Protein 7E11 (pdb70)

Secondary structure (DSSP, 8-state):
-HHHHHHHHHHHHHHHHHT-----S-GGGEEEEEEEEE-SS-EEEEEEETTT--EEEEEEEEHHHHHHTT-HHHHHHHHHHHTT---TTBPPEEEEEE-SSEEEEEEE--TT-BHHHHHHHH----HHHHHHHHHHHHHHHHHHHHTTEE----SGGGEEE-TTS-EEE---TT-EE-SS-B---B-GGG--HHHHTT--B-THHHHHHHHHHHHHHHHSS-SS--SSHHHHHHHHTT------SSS-HHHHHHHHHHS-SSTTS-TTSSSSTTHHHHTSSSTTS--HHHHHTT-SPPS-----SSTT--TTS-------------SSTTTSS--/----PPPPPB--

B-factor: mean 95.81, std 7.12, range [81.34, 125.62]

Structure (mmCIF, N/CA/C/O backbone):
data_7E11
#
_entry.id   7E11
#
_cell.length_a   50.910
_cell.length_b   104.883
_cell.length_c   168.096
_cell.angle_alpha   90.000
_cell.angle_beta   90.000
_cell.angle_gamma   90.000
#
_symmetry.space_group_name_H-M   'C 2 2 21'
#
loop_
_entity.id
_entity.type
_entity.pdbx_description
1 polymer 'cAMP-dependent protein kinase catalytic subunit alpha'
2 polymer PLN
3 non-polymer 'PHOSPHOAMINOPHOSPHONIC ACID-ADENYLATE ESTER'
4 non-polymer 'MAGNESIUM ION'
#
loop_
_atom_site.group_PDB
_atom_site.id
_atom_site.type_symbol
_atom_site.label_atom_id
_atom_site.label_alt_id
_atom_site.label_comp_id
_atom_site.label_asym_id
_atom_site.label_entity_id
_atom_site.label_seq_id
_atom_site.pdbx_PDB_ins_code
_atom_site.Cartn_x
_atom_site.Cartn_y
_atom_site.Cartn_z
_atom_site.occupancy
_atom_site.B_iso_or_equiv
_atom_site.auth_seq_id
_atom_site.auth_comp_id
_atom_site.auth_asym_id
_atom_site.auth_atom_id
_atom_site.pdbx_PDB_model_num
ATOM 1 N N . GLU A 1 1 ? 23.149 -6.683 -26.419 1.00 120.29 13 GLU A N 1
ATOM 2 C CA . GLU A 1 1 ? 22.178 -5.711 -25.931 1.00 120.77 13 GLU A CA 1
ATOM 3 C C . GLU A 1 1 ? 21.638 -4.863 -27.079 1.00 119.10 13 GLU A C 1
ATOM 4 O O . GLU A 1 1 ? 22.399 -4.374 -27.913 1.00 118.33 13 GLU A O 1
ATOM 10 N N . SER A 1 2 ? 20.315 -4.692 -27.116 1.00 119.58 14 SER A N 1
ATOM 11 C CA . SER A 1 2 ? 19.688 -3.939 -28.198 1.00 119.65 14 SER A CA 1
ATOM 12 C C . SER A 1 2 ? 19.900 -2.438 -28.032 1.00 118.94 14 SER A C 1
ATOM 13 O O . SER A 1 2 ? 20.268 -1.747 -28.988 1.00 118.33 14 SER A O 1
ATOM 15 N N . VAL A 1 3 ? 19.673 -1.918 -26.824 1.00 119.33 15 VAL A N 1
ATOM 16 C CA . VAL A 1 3 ? 19.795 -0.480 -26.604 1.00 118.34 15 VAL A CA 1
ATOM 17 C C . VAL A 1 3 ? 21.257 -0.048 -26.624 1.00 116.55 15 VAL A C 1
ATOM 18 O O . VAL A 1 3 ? 21.563 1.112 -26.928 1.00 114.70 15 VAL A O 1
ATOM 22 N N . LYS A 1 4 ? 22.180 -0.960 -26.307 1.00 117.07 16 LYS A N 1
ATOM 23 C CA . LYS A 1 4 ? 23.598 -0.612 -26.329 1.00 116.53 16 LYS A CA 1
ATOM 24 C C . LYS A 1 4 ? 24.053 -0.242 -27.735 1.00 115.54 16 LYS A C 1
ATOM 25 O O . LYS A 1 4 ? 24.834 0.699 -27.915 1.00 113.76 16 LYS A O 1
ATOM 27 N N . GLU A 1 5 ? 23.574 -0.972 -28.746 1.00 116.18 17 GLU A N 1
ATOM 28 C CA . GLU A 1 5 ? 23.875 -0.602 -30.124 1.00 115.53 17 GLU A CA 1
ATOM 29 C C . GLU A 1 5 ? 23.135 0.664 -30.534 1.00 114.13 17 GLU A C 1
ATOM 30 O O . GLU A 1 5 ? 23.583 1.378 -31.438 1.00 112.48 17 GLU A O 1
ATOM 32 N N . PHE A 1 6 ? 22.006 0.956 -29.885 1.00 113.59 18 PHE A N 1
ATOM 33 C CA . PHE A 1 6 ? 21.279 2.188 -30.172 1.00 112.53 18 PHE A CA 1
ATOM 34 C C . PHE A 1 6 ? 22.015 3.398 -29.610 1.00 111.18 18 PHE A C 1
ATOM 35 O O . PHE A 1 6 ? 22.188 4.408 -30.302 1.00 110.20 18 PHE A O 1
ATOM 43 N N . LEU A 1 7 ? 22.455 3.314 -28.353 1.00 111.71 19 LEU A N 1
ATOM 44 C CA . LEU A 1 7 ? 23.197 4.413 -27.747 1.00 110.52 19 LEU A CA 1
ATOM 45 C C . LEU A 1 7 ? 24.598 4.554 -28.327 1.00 109.14 19 LEU A C 1
ATOM 46 O O . LEU A 1 7 ? 25.170 5.647 -28.273 1.00 107.76 19 LEU A O 1
ATOM 51 N N . ALA A 1 8 ? 25.163 3.475 -28.873 1.00 110.55 20 ALA A N 1
ATOM 52 C CA . ALA A 1 8 ? 26.446 3.580 -29.559 1.00 110.52 20 ALA A CA 1
ATOM 53 C C . ALA A 1 8 ? 26.284 4.209 -30.937 1.00 108.65 20 ALA A C 1
ATOM 54 O O . ALA A 1 8 ? 27.150 4.971 -31.380 1.00 108.01 20 ALA A O 1
ATOM 56 N N . LYS A 1 9 ? 25.183 3.901 -31.626 1.00 108.30 21 LYS A N 1
ATOM 57 C CA . LYS A 1 9 ? 24.917 4.532 -32.913 1.00 108.18 21 LYS A CA 1
ATOM 58 C C . LYS A 1 9 ? 24.459 5.974 -32.739 1.00 107.14 21 LYS A C 1
ATOM 59 O O . LYS A 1 9 ? 24.698 6.811 -33.616 1.00 105.56 21 LYS A O 1
ATOM 65 N N . ALA A 1 10 ? 23.807 6.283 -31.615 1.00 108.28 22 ALA A N 1
ATOM 66 C CA . ALA A 1 10 ? 23.374 7.653 -31.366 1.00 107.50 22 ALA A CA 1
ATOM 67 C C . ALA A 1 10 ? 24.539 8.544 -30.960 1.00 106.20 22 ALA A C 1
ATOM 68 O O . ALA A 1 10 ? 24.539 9.741 -31.270 1.00 105.16 22 ALA A O 1
ATOM 70 N N . LYS A 1 11 ? 25.537 7.987 -30.270 1.00 105.75 23 LYS A N 1
ATOM 71 C CA . LYS A 1 11 ? 26.703 8.774 -29.890 1.00 104.58 23 LYS A CA 1
ATOM 72 C C . LYS A 1 11 ? 27.600 9.079 -31.082 1.00 105.94 23 LYS A C 1
ATOM 73 O O . LYS A 1 11 ? 28.416 10.004 -31.008 1.00 106.22 23 LYS A O 1
ATOM 79 N N . GLU A 1 12 ? 27.464 8.329 -32.177 1.00 107.51 24 GLU A N 1
ATOM 80 C CA . GLU A 1 12 ? 28.231 8.624 -33.381 1.00 105.89 24 GLU A CA 1
ATOM 81 C C . GLU A 1 12 ? 27.591 9.748 -34.187 1.00 104.94 24 GLU A C 1
ATOM 82 O O . GLU A 1 12 ? 28.297 10.573 -34.778 1.00 105.07 24 GLU A O 1
ATOM 84 N N . ASP A 1 13 ? 26.256 9.797 -34.221 1.00 104.45 25 ASP A N 1
ATOM 85 C CA . ASP A 1 13 ? 25.574 10.860 -34.951 1.00 105.02 25 ASP A CA 1
ATOM 86 C C . ASP A 1 13 ? 25.648 12.188 -34.211 1.00 104.51 25 ASP A C 1
ATOM 87 O O . ASP A 1 13 ? 25.693 13.248 -34.846 1.00 103.50 25 ASP A O 1
ATOM 92 N N . PHE A 1 14 ? 25.662 12.154 -32.877 1.00 104.61 26 PHE A N 1
ATOM 93 C CA . PHE A 1 14 ? 25.704 13.390 -32.102 1.00 103.06 26 PHE A CA 1
ATOM 94 C C . PHE A 1 14 ? 27.068 14.060 -32.205 1.00 103.83 26 PHE A C 1
ATOM 95 O O . PHE A 1 14 ? 27.160 15.276 -32.411 1.00 103.21 26 PHE A O 1
ATOM 103 N N . LEU A 1 15 ? 28.143 13.281 -32.061 1.00 104.57 27 LEU A N 1
ATOM 104 C CA . LEU A 1 15 ? 29.483 13.858 -32.113 1.00 104.20 27 LEU A CA 1
ATOM 105 C C . LEU A 1 15 ? 29.844 14.322 -33.517 1.00 103.88 27 LEU A C 1
ATOM 106 O O . LEU A 1 15 ? 30.680 15.220 -33.675 1.00 104.54 27 LEU A O 1
ATOM 111 N N . LYS A 1 16 ? 29.235 13.727 -34.545 1.00 103.40 28 LYS A N 1
ATOM 112 C CA . LYS A 1 16 ? 29.475 14.191 -35.908 1.00 103.73 28 LYS A CA 1
ATOM 113 C C . LYS A 1 16 ? 28.886 15.579 -36.126 1.00 104.31 28 LYS A C 1
ATOM 114 O O . LYS A 1 16 ? 29.499 16.424 -36.788 1.00 104.79 28 LYS A O 1
ATOM 116 N N . LYS A 1 17 ? 27.697 15.833 -35.574 1.00 104.13 29 LYS A N 1
ATOM 117 C CA . LYS A 1 17 ? 27.084 17.151 -35.666 1.00 104.51 29 LYS A CA 1
ATOM 118 C C . LYS A 1 17 ? 27.653 18.132 -34.650 1.00 105.65 29 LYS A C 1
ATOM 119 O O . LYS A 1 17 ? 27.491 19.346 -34.823 1.00 105.95 29 LYS A O 1
ATOM 125 N N . TRP A 1 18 ? 28.310 17.636 -33.598 1.00 105.40 30 TRP A N 1
ATOM 126 C CA . TRP A 1 18 ? 28.832 18.519 -32.561 1.00 104.90 30 TRP A CA 1
ATOM 127 C C . TRP A 1 18 ? 29.996 19.363 -33.066 1.00 107.08 30 TRP A C 1
ATOM 128 O O . TRP A 1 18 ? 30.212 20.476 -32.572 1.00 107.31 30 TRP A O 1
ATOM 139 N N . GLU A 1 19 ? 30.750 18.861 -34.045 1.00 107.43 31 GLU A N 1
ATOM 140 C CA . GLU A 1 19 ? 31.889 19.578 -34.605 1.00 107.19 31 GLU A CA 1
ATOM 141 C C . GLU A 1 19 ? 31.642 20.029 -36.040 1.00 108.67 31 GLU A C 1
ATOM 142 O O . GLU A 1 19 ? 32.595 20.355 -36.756 1.00 109.06 31 GLU A O 1
ATOM 148 N N . THR A 1 20 ? 30.385 20.056 -36.475 1.00 110.12 32 THR A N 1
ATOM 149 C CA . THR A 1 20 ? 30.050 20.496 -37.825 1.00 111.84 32 THR A CA 1
ATOM 150 C C . THR A 1 20 ? 30.250 22.003 -37.987 1.00 114.28 32 THR A C 1
ATOM 151 O O . THR A 1 20 ? 30.665 22.444 -39.068 1.00 113.17 32 THR A O 1
ATOM 153 N N . PRO A 1 21 ? 29.943 22.837 -36.967 1.00 115.52 33 PRO A N 1
ATOM 154 C CA . PRO A 1 21 ? 30.360 24.242 -37.063 1.00 115.48 33 PRO A CA 1
ATOM 155 C C . PRO A 1 21 ? 31.843 24.419 -37.385 1.00 112.80 33 PRO A C 1
ATOM 156 O O . PRO A 1 21 ? 32.229 25.490 -37.851 1.00 112.23 33 PRO A O 1
ATOM 160 N N . GLN A 1 23 ? 25.135 28.551 -37.805 1.00 104.17 35 GLN A N 1
ATOM 161 C CA . GLN A 1 23 ? 25.322 29.993 -37.694 1.00 104.82 35 GLN A CA 1
ATOM 162 C C . GLN A 1 23 ? 24.626 30.738 -38.828 1.00 103.98 35 GLN A C 1
ATOM 163 O O . GLN A 1 23 ? 24.857 30.446 -40.001 1.00 104.11 35 GLN A O 1
ATOM 169 N N . ASN A 1 24 ? 23.779 31.700 -38.460 1.00 102.09 36 ASN A N 1
ATOM 170 C CA . ASN A 1 24 ? 23.116 32.601 -39.404 1.00 101.44 36 ASN A CA 1
ATOM 171 C C . ASN A 1 24 ? 22.459 31.828 -40.548 1.00 101.10 36 ASN A C 1
ATOM 172 O O . ASN A 1 24 ? 22.834 31.945 -41.716 1.00 101.92 36 ASN A O 1
ATOM 177 N N . THR A 1 25 ? 21.458 31.024 -40.187 1.00 100.29 37 THR A N 1
ATOM 178 C CA . THR A 1 25 ? 20.737 30.252 -41.194 1.00 100.45 37 THR A CA 1
ATOM 179 C C . THR A 1 25 ? 19.869 31.159 -42.059 1.00 99.81 37 THR A C 1
ATOM 180 O O . THR A 1 25 ? 19.962 31.134 -43.292 1.00 98.43 37 THR A O 1
ATOM 184 N N . ALA A 1 26 ? 19.021 31.971 -41.429 1.00 98.57 38 ALA A N 1
ATOM 185 C CA . ALA A 1 26 ? 18.155 32.888 -42.158 1.00 97.92 38 ALA A CA 1
ATOM 186 C C . ALA A 1 26 ? 18.238 34.291 -41.572 1.00 97.38 38 ALA A C 1
ATOM 187 O O . ALA A 1 26 ? 19.306 34.721 -41.123 1.00 98.35 38 ALA A O 1
ATOM 189 N N . GLN A 1 27 ? 17.119 35.011 -41.573 1.00 95.69 39 GLN A N 1
ATOM 190 C CA . GLN A 1 27 ? 17.076 36.361 -41.032 1.00 96.75 39 GLN A CA 1
ATOM 191 C C . GLN A 1 27 ? 15.655 36.675 -40.588 1.00 97.61 39 GLN A C 1
ATOM 192 O O . GLN A 1 27 ? 14.701 35.980 -40.950 1.00 97.63 39 GLN A O 1
ATOM 198 N N . LEU A 1 28 ? 15.526 37.741 -39.794 1.00 97.63 40 LEU A N 1
ATOM 199 C CA . LEU A 1 28 ? 14.232 38.120 -39.238 1.00 97.67 40 LEU A CA 1
ATOM 200 C C . LEU A 1 28 ? 13.249 38.586 -40.305 1.00 97.65 40 LEU A C 1
ATOM 201 O O . LEU A 1 28 ? 12.035 38.503 -40.091 1.00 97.64 40 LEU A O 1
ATOM 206 N N . ASP A 1 29 ? 13.743 39.059 -41.451 1.00 98.52 41 ASP A N 1
ATOM 207 C CA . ASP A 1 29 ? 12.879 39.605 -42.491 1.00 98.41 41 ASP A CA 1
ATOM 208 C C . ASP A 1 29 ? 11.974 38.560 -43.132 1.00 97.28 41 ASP A C 1
ATOM 209 O O . ASP A 1 29 ? 11.077 38.934 -43.895 1.00 97.16 41 ASP A O 1
ATOM 214 N N . GLN A 1 30 ? 12.178 37.274 -42.846 1.00 96.61 42 GLN A N 1
ATOM 215 C CA . GLN A 1 30 ? 11.450 36.199 -43.506 1.00 95.68 42 GLN A CA 1
ATOM 216 C C . GLN A 1 30 ? 10.366 35.587 -42.623 1.00 95.66 42 GLN A C 1
ATOM 217 O O . GLN A 1 30 ? 9.871 34.498 -42.930 1.00 94.68 42 GLN A O 1
ATOM 223 N N . PHE A 1 31 ? 9.983 36.262 -41.541 1.00 96.59 43 PHE A N 1
ATOM 224 C CA . PHE A 1 31 ? 9.016 35.722 -40.597 1.00 93.91 43 PHE A CA 1
ATOM 225 C C . PHE A 1 31 ? 7.933 36.749 -40.301 1.00 94.50 43 PHE A C 1
ATOM 226 O O . PHE A 1 31 ? 8.175 37.959 -40.326 1.00 95.37 43 PHE A O 1
ATOM 234 N N . ASP A 1 32 ? 6.732 36.247 -40.017 1.00 94.44 44 ASP A N 1
ATOM 235 C CA . ASP A 1 32 ? 5.583 37.068 -39.648 1.00 94.52 44 ASP A CA 1
ATOM 236 C C . ASP A 1 32 ? 5.232 36.770 -38.195 1.00 94.61 44 ASP A C 1
ATOM 237 O O . ASP A 1 32 ? 4.707 35.695 -37.887 1.00 94.21 44 ASP A O 1
ATOM 242 N N . ARG A 1 33 ? 5.520 37.719 -37.308 1.00 94.87 45 ARG A N 1
ATOM 243 C CA . ARG A 1 33 ? 5.201 37.544 -35.899 1.00 94.44 45 ARG A CA 1
ATOM 244 C C . ARG A 1 33 ? 3.698 37.663 -35.675 1.00 95.09 45 ARG A C 1
ATOM 245 O O . ARG A 1 33 ? 3.031 38.518 -36.265 1.00 95.36 45 ARG A O 1
ATOM 253 N N . ILE A 1 34 ? 3.166 36.797 -34.814 1.00 94.60 46 ILE A N 1
ATOM 254 C CA . ILE A 1 34 ? 1.729 36.749 -34.562 1.00 94.09 46 ILE A CA 1
ATOM 255 C C . ILE A 1 34 ? 1.445 37.037 -33.093 1.00 95.32 46 ILE A C 1
ATOM 256 O O . ILE A 1 34 ? 1.057 38.154 -32.733 1.00 95.00 46 ILE A O 1
ATOM 261 N N . LYS A 1 35 ? 1.633 36.034 -32.236 1.00 95.78 47 LYS A N 1
ATOM 262 C CA . LYS A 1 35 ? 1.303 36.139 -30.823 1.00 95.07 47 LYS A CA 1
ATOM 263 C C . LYS A 1 35 ? 2.437 35.573 -29.979 1.00 93.46 47 LYS A C 1
ATOM 264 O O . LYS A 1 35 ? 3.170 34.679 -30.412 1.00 91.97 47 LYS A O 1
ATOM 270 N N . THR A 1 36 ? 2.572 36.106 -28.766 1.00 94.89 48 THR A N 1
ATOM 271 C CA . THR A 1 36 ? 3.587 35.642 -27.830 1.00 93.71 48 THR A CA 1
ATOM 272 C C . THR A 1 36 ? 3.091 34.406 -27.089 1.00 92.42 48 THR A C 1
ATOM 273 O O . THR A 1 36 ? 1.974 34.392 -26.561 1.00 93.16 48 THR A O 1
ATOM 277 N N . LEU A 1 37 ? 3.927 33.369 -27.049 1.00 90.70 49 LEU A N 1
ATOM 278 C CA . LEU A 1 37 ? 3.572 32.125 -26.378 1.00 90.25 49 LEU A CA 1
ATOM 279 C C . LEU A 1 37 ? 4.094 32.057 -24.950 1.00 91.05 49 LEU A C 1
ATOM 280 O O . LEU A 1 37 ? 3.473 31.407 -24.101 1.00 91.61 49 LEU A O 1
ATOM 285 N N . GLY A 1 38 ? 5.219 32.709 -24.668 1.00 90.43 50 GLY A N 1
ATOM 286 C CA . GLY A 1 38 ? 5.787 32.697 -23.333 1.00 90.07 50 GLY A CA 1
ATOM 287 C C . GLY A 1 38 ? 6.813 33.796 -23.188 1.00 90.14 50 GLY A C 1
ATOM 288 O O . GLY A 1 38 ? 7.267 34.391 -24.168 1.00 90.90 50 GLY A O 1
ATOM 289 N N . THR A 1 39 ? 7.175 34.062 -21.936 1.00 90.56 51 THR A N 1
ATOM 290 C CA . THR A 1 39 ? 8.145 35.095 -21.609 1.00 91.39 51 THR A CA 1
ATOM 291 C C . THR A 1 39 ? 9.145 34.559 -20.596 1.00 91.30 51 THR A C 1
ATOM 292 O O . THR A 1 39 ? 8.885 33.584 -19.885 1.00 91.63 51 THR A O 1
ATOM 296 N N . GLY A 1 40 ? 10.302 35.214 -20.541 1.00 92.08 52 GLY A N 1
ATOM 297 C CA . GLY A 1 40 ? 11.346 34.838 -19.610 1.00 93.45 52 GLY A CA 1
ATOM 298 C C . GLY A 1 40 ? 12.115 36.033 -19.089 1.00 95.08 52 GLY A C 1
ATOM 299 O O . GLY A 1 40 ? 11.696 37.179 -19.278 1.00 94.65 52 GLY A O 1
ATOM 300 N N . SER A 1 41 ? 13.247 35.781 -18.429 1.00 95.59 53 SER A N 1
ATOM 301 C CA . SER A 1 41 ? 14.046 36.873 -17.889 1.00 96.71 53 SER A CA 1
ATOM 302 C C . SER A 1 41 ? 14.896 37.546 -18.960 1.00 97.17 53 SER A C 1
ATOM 303 O O . SER A 1 41 ? 15.206 38.737 -18.839 1.00 97.99 53 SER A O 1
ATOM 306 N N . PHE A 1 42 ? 15.274 36.814 -20.006 1.00 96.20 54 PHE A N 1
ATOM 307 C CA . PHE A 1 42 ? 16.143 37.338 -21.051 1.00 96.91 54 PHE A CA 1
ATOM 308 C C . PHE A 1 42 ? 15.432 37.535 -22.381 1.00 96.86 54 PHE A C 1
ATOM 309 O O . PHE A 1 42 ? 16.047 38.043 -23.326 1.00 96.54 54 PHE A O 1
ATOM 317 N N . GLY A 1 43 ? 14.165 37.153 -22.486 1.00 95.80 55 GLY A N 1
ATOM 318 C CA . GLY A 1 43 ? 13.445 37.315 -23.731 1.00 94.09 55 GLY A CA 1
ATOM 319 C C . GLY A 1 43 ? 12.107 36.608 -23.674 1.00 92.36 55 GLY A C 1
ATOM 320 O O . GLY A 1 43 ? 11.671 36.142 -22.619 1.00 92.53 55 GLY A O 1
ATOM 321 N N . ARG A 1 44 ? 11.467 36.536 -24.838 1.00 91.90 56 ARG A N 1
ATOM 322 C CA . ARG A 1 44 ? 10.148 35.942 -24.980 1.00 91.05 56 ARG A CA 1
ATOM 323 C C . ARG A 1 44 ? 10.176 34.897 -26.087 1.00 89.54 56 ARG A C 1
ATOM 324 O O . ARG A 1 44 ? 11.149 34.773 -26.835 1.00 90.98 56 ARG A O 1
ATOM 332 N N . VAL A 1 45 ? 9.088 34.136 -26.181 1.00 89.12 57 VAL A N 1
ATOM 333 C CA . VAL A 1 45 ? 8.910 33.123 -27.216 1.00 89.34 57 VAL A CA 1
ATOM 334 C C . VAL A 1 45 ? 7.592 33.407 -27.920 1.00 90.41 57 VAL A C 1
ATOM 335 O O . VAL A 1 45 ? 6.530 33.393 -27.284 1.00 91.28 57 VAL A O 1
ATOM 339 N N . MET A 1 46 ? 7.656 33.664 -29.222 1.00 90.03 58 MET A N 1
ATOM 340 C CA . MET A 1 46 ? 6.492 34.045 -30.007 1.00 91.24 58 MET A CA 1
ATOM 341 C C . MET A 1 46 ? 6.198 32.989 -31.065 1.00 90.40 58 MET A C 1
ATOM 342 O O . MET A 1 46 ? 7.018 32.114 -31.355 1.00 90.15 58 MET A O 1
ATOM 347 N N . LEU A 1 47 ? 5.002 33.084 -31.640 1.00 90.86 59 LEU A N 1
ATOM 348 C CA . LEU A 1 47 ? 4.590 32.243 -32.756 1.00 90.90 59 LEU A CA 1
ATOM 349 C C . LEU A 1 47 ? 4.787 33.023 -34.049 1.00 91.51 59 LEU A C 1
ATOM 350 O O . LEU A 1 47 ? 4.137 34.052 -34.262 1.00 92.63 59 LEU A O 1
ATOM 355 N N . VAL A 1 48 ? 5.680 32.536 -34.904 1.00 90.88 60 VAL A N 1
ATOM 356 C CA . VAL A 1 48 ? 5.982 33.194 -36.167 1.00 90.85 60 VAL A CA 1
ATOM 357 C C . VAL A 1 48 ? 5.578 32.280 -37.313 1.00 90.93 60 VAL A C 1
ATOM 358 O O . VAL A 1 48 ? 5.592 31.051 -37.193 1.00 91.17 60 VAL A O 1
ATOM 362 N N . LYS A 1 49 ? 5.206 32.896 -38.431 1.00 90.72 61 LYS A N 1
ATOM 363 C CA . LYS A 1 49 ? 4.878 32.182 -39.656 1.00 90.32 61 LYS A CA 1
ATOM 364 C C . LYS A 1 49 ? 5.861 32.589 -40.742 1.00 92.19 61 LYS A C 1
ATOM 365 O O . LYS A 1 49 ? 6.069 33.784 -40.979 1.00 92.95 61 LYS A O 1
ATOM 371 N N . HIS A 1 50 ? 6.466 31.599 -41.390 1.00 91.31 62 HIS A N 1
ATOM 372 C CA . HIS A 1 50 ? 7.367 31.865 -42.503 1.00 91.34 62 HIS A CA 1
ATOM 373 C C . HIS A 1 50 ? 6.571 32.437 -43.670 1.00 92.46 62 HIS A C 1
ATOM 374 O O . HIS A 1 50 ? 5.675 31.774 -44.201 1.00 92.26 62 HIS A O 1
ATOM 381 N N . LYS A 1 51 ? 6.893 33.672 -44.064 1.00 93.59 63 LYS A N 1
ATOM 382 C CA . LYS A 1 51 ? 6.094 34.359 -45.074 1.00 93.63 63 LYS A CA 1
ATOM 383 C C . LYS A 1 51 ? 6.155 33.659 -46.425 1.00 94.79 63 LYS A C 1
ATOM 384 O O . LYS A 1 51 ? 5.202 33.740 -47.209 1.00 96.24 63 LYS A O 1
ATOM 390 N N . GLU A 1 52 ? 7.254 32.964 -46.715 1.00 94.06 64 GLU A N 1
ATOM 391 C CA . GLU A 1 52 ? 7.428 32.333 -48.016 1.00 93.39 64 GLU A CA 1
ATOM 392 C C . GLU A 1 52 ? 7.007 30.866 -48.006 1.00 91.74 64 GLU A C 1
ATOM 393 O O . GLU A 1 52 ? 6.255 30.428 -48.882 1.00 91.08 64 GLU A O 1
ATOM 399 N N . SER A 1 53 ? 7.481 30.096 -47.024 1.00 91.02 65 SER A N 1
ATOM 400 C CA . SER A 1 53 ? 7.146 28.678 -46.976 1.00 89.73 65 SER A CA 1
ATOM 401 C C . SER A 1 53 ? 5.761 28.435 -46.392 1.00 89.25 65 SER A C 1
ATOM 402 O O . SER A 1 53 ? 5.138 27.411 -46.692 1.00 88.53 65 SER A O 1
ATOM 405 N N . GLY A 1 54 ? 5.266 29.353 -45.564 1.00 89.78 66 GLY A N 1
ATOM 406 C CA . GLY A 1 54 ? 3.939 29.245 -44.997 1.00 89.84 66 GLY A CA 1
ATOM 407 C C . GLY A 1 54 ? 3.834 28.424 -43.730 1.00 90.09 66 GLY A C 1
ATOM 408 O O . GLY A 1 54 ? 2.746 28.364 -43.142 1.00 89.86 66 GLY A O 1
ATOM 409 N N . ASN A 1 55 ? 4.918 27.794 -43.289 1.00 89.63 67 ASN A N 1
ATOM 410 C CA . ASN A 1 55 ? 4.884 26.982 -42.083 1.00 88.27 67 ASN A CA 1
ATOM 411 C C . ASN A 1 55 ? 4.961 27.859 -40.839 1.00 89.19 67 ASN A C 1
ATOM 412 O O . ASN A 1 55 ? 5.623 28.900 -40.824 1.00 88.82 67 ASN A O 1
ATOM 417 N N . HIS A 1 56 ? 4.269 27.425 -39.788 1.00 90.14 68 HIS A N 1
ATOM 418 C CA . HIS A 1 56 ? 4.292 28.118 -38.507 1.00 89.52 68 HIS A CA 1
ATOM 419 C C . HIS A 1 56 ? 5.420 27.576 -37.640 1.00 89.33 68 HIS A C 1
ATOM 420 O O . HIS A 1 56 ? 5.723 26.379 -37.668 1.00 87.96 68 HIS A O 1
ATOM 427 N N . TYR A 1 57 ? 6.036 28.466 -36.864 1.00 90.13 69 TYR A N 1
ATOM 428 C CA . TYR A 1 57 ? 7.196 28.123 -36.056 1.00 89.52 69 TYR A CA 1
ATOM 429 C C . TYR A 1 57 ? 7.100 28.821 -34.707 1.00 88.77 69 TYR A C 1
ATOM 430 O O . TYR A 1 57 ? 6.226 29.660 -34.475 1.00 88.83 69 TYR A O 1
ATOM 439 N N . ALA A 1 58 ? 8.022 28.467 -33.814 1.00 89.12 70 ALA A N 1
ATOM 440 C CA . ALA A 1 58 ? 8.107 29.048 -32.475 1.00 89.54 70 ALA A CA 1
ATOM 441 C C . ALA A 1 58 ? 9.466 29.727 -32.342 1.00 89.09 70 ALA A C 1
ATOM 442 O O . ALA A 1 58 ? 10.471 29.070 -32.055 1.00 88.89 70 ALA A O 1
ATOM 444 N N . MET A 1 59 ? 9.494 31.042 -32.548 1.00 89.58 71 MET A N 1
ATOM 445 C CA . MET A 1 59 ? 10.731 31.809 -32.494 1.00 89.70 71 MET A CA 1
ATOM 446 C C . MET A 1 59 ? 11.041 32.207 -31.057 1.00 89.17 71 MET A C 1
ATOM 447 O O . MET A 1 59 ? 10.193 32.781 -30.367 1.00 90.36 71 MET A O 1
ATOM 452 N N . LYS A 1 60 ? 12.257 31.902 -30.615 1.00 88.74 72 LYS A N 1
ATOM 453 C CA . LYS A 1 60 ? 12.734 32.257 -29.284 1.00 88.85 72 LYS A CA 1
ATOM 454 C C . LYS A 1 60 ? 13.711 33.417 -29.414 1.00 90.14 72 LYS A C 1
ATOM 455 O O . LYS A 1 60 ? 14.727 33.303 -30.107 1.00 91.75 72 LYS A O 1
ATOM 461 N N . ILE A 1 61 ? 13.401 34.529 -28.751 1.00 90.65 73 ILE A N 1
ATOM 462 C CA . ILE A 1 61 ? 14.194 35.750 -28.829 1.00 91.97 73 ILE A CA 1
ATOM 463 C C . ILE A 1 61 ? 14.953 35.918 -27.521 1.00 92.88 73 ILE A C 1
ATOM 464 O O . ILE A 1 61 ? 14.375 35.775 -26.437 1.00 91.91 73 ILE A O 1
ATOM 469 N N . LEU A 1 62 ? 16.247 36.219 -27.624 1.00 94.88 74 LEU A N 1
ATOM 470 C CA . LEU A 1 62 ? 17.102 36.448 -26.465 1.00 95.07 74 LEU A CA 1
ATOM 471 C C . LEU A 1 62 ? 17.851 37.756 -26.664 1.00 95.46 74 LEU A C 1
ATOM 472 O O . LEU A 1 62 ? 18.534 37.933 -27.678 1.00 95.98 74 LEU A O 1
ATOM 477 N N . ASP A 1 63 ? 17.724 38.666 -25.702 1.00 96.33 75 ASP A N 1
ATOM 478 C CA . ASP A 1 63 ? 18.422 39.942 -25.778 1.00 97.54 75 ASP A CA 1
ATOM 479 C C . ASP A 1 63 ? 19.911 39.740 -25.524 1.00 98.24 75 ASP A C 1
ATOM 480 O O . ASP A 1 63 ? 20.307 39.180 -24.498 1.00 98.01 75 ASP A O 1
ATOM 485 N N . LYS A 1 64 ? 20.740 40.200 -26.465 1.00 99.49 76 LYS A N 1
ATOM 486 C CA . LYS A 1 64 ? 22.180 40.000 -26.350 1.00 99.30 76 LYS A CA 1
ATOM 487 C C . LYS A 1 64 ? 22.806 40.859 -25.260 1.00 98.93 76 LYS A C 1
ATOM 488 O O . LYS A 1 64 ? 23.914 40.551 -24.809 1.00 99.68 76 LYS A O 1
ATOM 494 N N . GLN A 1 65 ? 22.127 41.922 -24.826 1.00 99.39 77 GLN A N 1
ATOM 495 C CA . GLN A 1 65 ? 22.708 42.815 -23.829 1.00 99.81 77 GLN A CA 1
ATOM 496 C C . GLN A 1 65 ? 22.474 42.309 -22.411 1.00 97.95 77 GLN A C 1
ATOM 497 O O . GLN A 1 65 ? 23.371 42.394 -21.564 1.00 97.48 77 GLN A O 1
ATOM 503 N N . LYS A 1 66 ? 21.280 41.782 -22.130 1.00 97.39 78 LYS A N 1
ATOM 504 C CA . LYS A 1 66 ? 20.993 41.299 -20.784 1.00 97.72 78 LYS A CA 1
ATOM 505 C C . LYS A 1 66 ? 21.695 39.977 -20.501 1.00 97.44 78 LYS A C 1
ATOM 506 O O . LYS A 1 66 ? 22.014 39.683 -19.343 1.00 98.05 78 LYS A O 1
ATOM 512 N N . VAL A 1 67 ? 21.945 39.172 -21.535 1.00 97.08 79 VAL A N 1
ATOM 513 C CA . VAL A 1 67 ? 22.686 37.929 -21.343 1.00 97.72 79 VAL A CA 1
ATOM 514 C C . VAL A 1 67 ? 24.121 38.224 -20.927 1.00 98.94 79 VAL A C 1
ATOM 515 O O . VAL A 1 67 ? 24.662 37.586 -20.015 1.00 99.99 79 VAL A O 1
ATOM 519 N N . VAL A 1 68 ? 24.758 39.199 -21.580 1.00 98.61 80 VAL A N 1
ATOM 520 C CA . VAL A 1 68 ? 26.116 39.581 -21.206 1.00 98.87 80 VAL A CA 1
ATOM 521 C C . VAL A 1 68 ? 26.128 40.232 -19.829 1.00 98.90 80 VAL A C 1
ATOM 522 O O . VAL A 1 68 ? 27.062 40.036 -19.041 1.00 98.59 80 VAL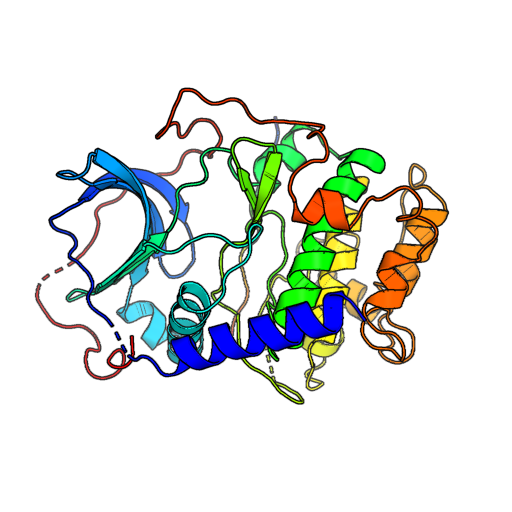 A O 1
ATOM 526 N N . LYS A 1 69 ? 25.085 41.002 -19.508 1.00 98.87 81 LYS A N 1
ATOM 527 C CA . LYS A 1 69 ? 25.025 41.688 -18.222 1.00 97.81 81 LYS A CA 1
ATOM 528 C C . LYS A 1 69 ? 24.876 40.727 -17.050 1.00 97.22 81 LYS A C 1
ATOM 529 O O . LYS A 1 69 ? 25.142 41.118 -15.909 1.00 98.61 81 LYS A O 1
ATOM 531 N N . LEU A 1 70 ? 24.458 39.485 -17.299 1.00 97.23 82 LEU A N 1
ATOM 532 C CA . LEU A 1 70 ? 24.275 38.501 -16.239 1.00 98.04 82 LEU A CA 1
ATOM 533 C C . LEU A 1 70 ? 25.200 37.299 -16.384 1.00 97.90 82 LEU A C 1
ATOM 534 O O . LEU A 1 70 ? 25.009 36.298 -15.682 1.00 98.12 82 LEU A O 1
ATOM 539 N N . LYS A 1 71 ? 26.194 37.371 -17.272 1.00 98.58 83 LYS A N 1
ATOM 540 C CA . LYS A 1 71 ? 27.176 36.304 -17.470 1.00 99.70 83 LYS A CA 1
ATOM 541 C C . LYS A 1 71 ? 26.489 34.973 -17.788 1.00 99.37 83 LYS A C 1
ATOM 542 O O . LYS A 1 71 ? 26.603 33.987 -17.057 1.00 99.24 83 LYS A O 1
ATOM 545 N N . GLN A 1 72 ? 25.764 34.966 -18.906 1.00 99.01 84 GLN A N 1
ATOM 546 C CA . GLN A 1 72 ? 25.045 33.786 -19.370 1.00 98.32 84 GLN A CA 1
ATOM 547 C C . GLN A 1 72 ? 25.465 33.399 -20.785 1.00 98.13 84 GLN A C 1
ATOM 548 O O . GLN A 1 72 ? 24.701 32.765 -21.516 1.00 97.82 84 GLN A O 1
ATOM 554 N N . ILE A 1 73 ? 26.682 33.775 -21.181 1.00 98.72 85 ILE A N 1
ATOM 555 C CA . ILE A 1 73 ? 27.154 33.453 -22.524 1.00 98.38 85 ILE A CA 1
ATOM 556 C C . ILE A 1 73 ? 27.472 31.967 -22.638 1.00 97.72 85 ILE A C 1
ATOM 557 O O . ILE A 1 73 ? 27.205 31.340 -23.670 1.00 97.28 85 ILE A O 1
ATOM 562 N N . GLU A 1 74 ? 28.041 31.379 -21.582 1.00 98.87 86 GLU A N 1
ATOM 563 C CA . GLU A 1 74 ? 28.335 29.949 -21.603 1.00 98.31 86 GLU A CA 1
ATOM 564 C C . GLU A 1 74 ? 27.061 29.125 -21.731 1.00 97.66 86 GLU A C 1
ATOM 565 O O . GLU A 1 74 ? 27.018 28.145 -22.483 1.00 96.55 86 GLU A O 1
ATOM 571 N N . HIS A 1 75 ? 26.008 29.511 -21.006 1.00 98.25 87 HIS A N 1
ATOM 572 C CA . HIS A 1 75 ? 24.750 28.779 -21.087 1.00 97.16 87 HIS A CA 1
ATOM 573 C C . HIS A 1 75 ? 24.025 29.054 -22.397 1.00 95.54 87 HIS A C 1
ATOM 574 O O . HIS A 1 75 ? 23.239 28.218 -22.858 1.00 94.15 87 HIS A O 1
ATOM 581 N N . THR A 1 76 ? 24.273 30.214 -23.010 1.00 95.37 88 THR A N 1
ATOM 582 C CA . THR A 1 76 ? 23.621 30.536 -24.274 1.00 94.89 88 THR A CA 1
ATOM 583 C C . THR A 1 76 ? 24.193 29.708 -25.417 1.00 95.69 88 THR A C 1
ATOM 584 O O . THR A 1 76 ? 23.444 29.197 -26.258 1.00 95.64 88 THR A O 1
ATOM 588 N N . LEU A 1 77 ? 25.520 29.564 -25.467 1.00 96.86 89 LEU A N 1
ATOM 589 C CA . LEU A 1 77 ? 26.135 28.771 -26.524 1.00 96.02 89 LEU A CA 1
ATOM 590 C C . LEU A 1 77 ? 25.826 27.288 -26.367 1.00 95.45 89 LEU A C 1
ATOM 591 O O . LEU A 1 77 ? 25.776 26.559 -27.364 1.00 96.91 89 LEU A O 1
ATOM 596 N N . ASN A 1 78 ? 25.612 26.825 -25.133 1.00 94.67 90 ASN A N 1
ATOM 597 C CA . ASN A 1 78 ? 25.314 25.413 -24.921 1.00 94.33 90 ASN A CA 1
ATOM 598 C C . ASN A 1 78 ? 23.892 25.064 -25.342 1.00 93.99 90 ASN A C 1
ATOM 599 O O . ASN A 1 78 ? 23.634 23.927 -25.751 1.00 93.58 90 ASN A O 1
ATOM 604 N N . GLU A 1 79 ? 22.961 26.016 -25.253 1.00 93.75 91 GLU A N 1
ATOM 605 C CA . GLU A 1 79 ? 21.587 25.730 -25.654 1.00 92.49 91 GLU A CA 1
ATOM 606 C C . GLU A 1 79 ? 21.483 25.525 -27.160 1.00 93.06 91 GLU A C 1
ATOM 607 O O . GLU A 1 79 ? 20.751 24.643 -27.623 1.00 92.96 91 GLU A O 1
ATOM 613 N N . LYS A 1 80 ? 22.213 26.324 -27.940 1.00 94.33 92 LYS A N 1
ATOM 614 C CA . LYS A 1 80 ? 22.144 26.204 -29.391 1.00 94.32 92 LYS A CA 1
ATOM 615 C C . LYS A 1 80 ? 22.990 25.040 -29.895 1.00 93.80 92 LYS A C 1
ATOM 616 O O . LYS A 1 80 ? 22.579 24.326 -30.814 1.00 93.82 92 LYS A O 1
ATOM 622 N N . ARG A 1 81 ? 24.167 24.829 -29.299 1.00 94.58 93 ARG A N 1
ATOM 623 C CA . ARG A 1 81 ? 25.066 23.785 -29.780 1.00 95.65 93 ARG A CA 1
ATOM 624 C C . ARG A 1 81 ? 24.528 22.388 -29.494 1.00 95.29 93 ARG A C 1
ATOM 625 O O . ARG A 1 81 ? 24.872 21.438 -30.206 1.00 97.21 93 ARG A O 1
ATOM 633 N N . ILE A 1 82 ? 23.694 22.240 -28.468 1.00 94.02 94 ILE A N 1
ATOM 634 C CA . ILE A 1 82 ? 23.165 20.925 -28.125 1.00 94.12 94 ILE A CA 1
ATOM 635 C C . ILE A 1 82 ? 21.832 20.647 -28.820 1.00 93.66 94 ILE A C 1
ATOM 636 O O . ILE A 1 82 ? 21.548 19.497 -29.171 1.00 94.19 94 ILE A O 1
ATOM 641 N N . LEU A 1 83 ? 21.019 21.680 -29.049 1.00 93.42 95 LEU A N 1
ATOM 642 C CA . LEU A 1 83 ? 19.701 21.475 -29.644 1.00 92.47 95 LEU A CA 1
ATOM 643 C C . LEU A 1 83 ? 19.808 20.906 -31.054 1.00 93.56 95 LEU A C 1
ATOM 644 O O . LEU A 1 83 ? 19.185 19.887 -31.374 1.00 94.96 95 LEU A O 1
ATOM 649 N N . GLN A 1 84 ? 20.598 21.551 -31.915 1.00 93.77 96 GLN A N 1
ATOM 650 C CA . GLN A 1 84 ? 20.692 21.118 -33.305 1.00 94.17 96 GLN A CA 1
ATOM 651 C C . GLN A 1 84 ? 21.458 19.813 -33.473 1.00 94.31 96 GLN A C 1
ATOM 652 O O . GLN A 1 84 ? 21.400 19.219 -34.555 1.00 96.61 96 GLN A O 1
ATOM 658 N N . ALA A 1 85 ? 22.165 19.351 -32.443 1.00 94.02 97 ALA A N 1
ATOM 659 C CA . ALA A 1 85 ? 22.940 18.121 -32.552 1.00 95.87 97 ALA A CA 1
ATOM 660 C C . ALA A 1 85 ? 22.151 16.893 -32.115 1.00 95.71 97 ALA A C 1
ATOM 661 O O . ALA A 1 85 ? 22.294 15.822 -32.713 1.00 96.99 97 ALA A O 1
ATOM 663 N N . VAL A 1 86 ? 21.316 17.026 -31.081 1.00 94.94 98 VAL A N 1
ATOM 664 C CA . VAL A 1 86 ? 20.559 15.879 -30.594 1.00 95.15 98 VAL A CA 1
ATOM 665 C C . VAL A 1 86 ? 19.446 15.526 -31.576 1.00 94.91 98 VAL A C 1
ATOM 666 O O . VAL A 1 86 ? 19.040 16.326 -32.427 1.00 96.15 98 VAL A O 1
ATOM 670 N N . ASN A 1 87 ? 18.946 14.298 -31.450 1.00 93.96 99 ASN A N 1
ATOM 671 C CA . ASN A 1 87 ? 17.877 13.806 -32.316 1.00 93.73 99 ASN A CA 1
ATOM 672 C C . ASN A 1 87 ? 17.088 12.763 -31.538 1.00 93.31 99 ASN A C 1
ATOM 673 O O . ASN A 1 87 ? 17.578 11.651 -31.320 1.00 94.15 99 ASN A O 1
ATOM 678 N N . PHE A 1 88 ? 15.869 13.120 -31.124 1.00 92.49 100 PHE A N 1
ATOM 679 C CA . PHE A 1 88 ? 15.038 12.221 -30.337 1.00 91.82 100 PHE A CA 1
ATOM 680 C C . PHE A 1 88 ? 13.584 12.609 -30.539 1.00 90.59 100 PHE A C 1
ATOM 681 O O . PHE A 1 88 ? 13.292 13.807 -30.661 1.00 89.81 100 PHE A O 1
ATOM 689 N N . PRO A 1 89 ? 12.656 11.648 -30.583 1.00 90.64 101 PRO A N 1
ATOM 690 C CA . PRO A 1 89 ? 11.247 12.004 -30.819 1.00 90.52 101 PRO A CA 1
ATOM 691 C C . PRO A 1 89 ? 10.619 12.796 -29.687 1.00 90.77 101 PRO A C 1
ATOM 692 O O . PRO A 1 89 ? 9.620 13.488 -29.921 1.00 90.36 101 PRO A O 1
ATOM 696 N N . PHE A 1 90 ? 11.164 12.721 -28.475 1.00 90.51 102 PHE A N 1
ATOM 697 C CA . PHE A 1 90 ? 10.622 13.453 -27.339 1.00 88.12 102 PHE A CA 1
ATOM 698 C C . PHE A 1 90 ? 11.264 14.820 -27.150 1.00 86.61 102 PHE A C 1
ATOM 699 O O . PHE A 1 90 ? 10.783 15.603 -26.324 1.00 85.90 102 PHE A O 1
ATOM 707 N N . LEU A 1 91 ? 12.326 15.124 -27.887 1.00 87.26 103 LEU A N 1
ATOM 708 C CA . LEU A 1 91 ? 12.979 16.422 -27.831 1.00 86.92 103 LEU A CA 1
ATOM 709 C C . LEU A 1 91 ? 12.443 17.326 -28.933 1.00 86.47 103 LEU A C 1
ATOM 710 O O . LEU A 1 91 ? 12.122 16.870 -30.034 1.00 86.67 103 LEU A O 1
ATOM 715 N N . VAL A 1 92 ? 12.349 18.620 -28.624 1.00 86.03 104 VAL A N 1
ATOM 716 C CA . VAL A 1 92 ? 11.853 19.581 -29.600 1.00 87.04 104 VAL A CA 1
ATOM 717 C C . VAL A 1 92 ? 12.862 19.723 -30.734 1.00 88.34 104 VAL A C 1
ATOM 718 O O . VAL A 1 92 ? 14.072 19.524 -30.556 1.00 88.97 104 VAL A O 1
ATOM 722 N N . LYS A 1 93 ? 12.360 20.051 -31.920 1.00 88.97 105 LYS A N 1
ATOM 723 C CA . LYS A 1 93 ? 13.191 20.209 -33.102 1.00 89.77 105 LYS A CA 1
ATOM 724 C C . LYS A 1 93 ? 13.554 21.675 -33.302 1.00 90.06 105 LYS A C 1
ATOM 725 O O . LYS A 1 93 ? 12.820 22.579 -32.895 1.00 89.29 105 LYS A O 1
ATOM 727 N N . LEU A 1 94 ? 14.703 21.900 -33.934 1.00 91.96 106 LEU A N 1
ATOM 728 C CA . LEU A 1 94 ? 15.191 23.235 -34.248 1.00 91.90 106 LEU A CA 1
ATOM 729 C C . LEU A 1 94 ? 15.282 23.394 -35.759 1.00 93.27 106 LEU A C 1
ATOM 730 O O . LEU A 1 94 ? 15.679 22.463 -36.468 1.00 93.38 106 LEU A O 1
ATOM 735 N N . GLU A 1 95 ? 14.914 24.578 -36.250 1.00 93.27 107 GLU A N 1
ATOM 736 C CA . GLU A 1 95 ? 14.900 24.857 -37.683 1.00 93.64 107 GLU A CA 1
ATOM 737 C C . GLU A 1 95 ? 15.964 25.884 -38.054 1.00 92.74 107 GLU A C 1
ATOM 738 O O . GLU A 1 95 ? 16.985 25.526 -38.646 1.00 93.02 107 GLU A O 1
ATOM 744 N N . PHE A 1 96 ? 15.755 27.156 -37.726 1.00 92.18 108 PHE A N 1
ATOM 745 C CA . PHE A 1 96 ? 16.664 28.226 -38.107 1.00 92.97 108 PHE A CA 1
ATOM 746 C C . PHE A 1 96 ? 17.236 28.893 -36.865 1.00 92.76 108 PHE A C 1
ATOM 747 O O . PHE A 1 96 ? 16.538 29.064 -35.861 1.00 92.05 108 PHE A O 1
ATOM 755 N N . SER A 1 97 ? 18.512 29.269 -36.941 1.00 94.75 109 SER A N 1
ATOM 756 C CA . SER A 1 97 ? 19.190 29.972 -35.858 1.00 94.70 109 SER A CA 1
ATOM 757 C C . SER A 1 97 ? 20.029 31.084 -36.463 1.00 96.40 109 SER A C 1
ATOM 758 O O . SER A 1 97 ? 20.954 30.814 -37.236 1.00 99.48 109 SER A O 1
ATOM 761 N N . PHE A 1 98 ? 19.708 32.328 -36.118 1.00 95.50 110 PHE A N 1
ATOM 762 C CA . PHE A 1 98 ? 20.407 33.487 -36.658 1.00 97.49 110 PHE A CA 1
ATOM 763 C C . PHE A 1 98 ? 20.497 34.546 -35.564 1.00 97.21 110 PHE A C 1
ATOM 764 O O . PHE A 1 98 ? 20.179 34.293 -34.397 1.00 97.34 110 PHE A O 1
ATOM 772 N N . LYS A 1 99 ? 20.931 35.744 -35.948 1.00 98.18 111 LYS A N 1
ATOM 773 C CA . LYS A 1 99 ? 21.114 36.837 -35.004 1.00 99.01 111 LYS A CA 1
ATOM 774 C C . LYS A 1 99 ? 21.232 38.141 -35.777 1.00 99.35 111 LYS A C 1
ATOM 775 O O . LYS A 1 99 ? 21.620 38.158 -36.948 1.00 98.78 111 LYS A O 1
ATOM 781 N N . ASP A 1 100 ? 20.892 39.239 -35.102 1.00 100.13 112 ASP A N 1
ATOM 782 C CA . ASP A 1 100 ? 21.051 40.562 -35.692 1.00 100.45 112 ASP A CA 1
ATOM 783 C C . ASP A 1 100 ? 21.873 41.462 -34.777 1.00 101.77 112 ASP A C 1
ATOM 784 O O . ASP A 1 100 ? 22.833 41.006 -34.149 1.00 101.50 112 ASP A O 1
ATOM 789 N N . ASN A 1 101 ? 21.498 42.739 -34.688 1.00 103.22 113 ASN A N 1
ATOM 790 C CA . ASN A 1 101 ? 22.306 43.698 -33.944 1.00 104.71 113 ASN A CA 1
ATOM 791 C C . ASN A 1 101 ? 22.023 43.671 -32.447 1.00 103.73 113 ASN A C 1
ATOM 792 O O . ASN A 1 101 ? 22.900 44.029 -31.654 1.00 104.65 113 ASN A O 1
ATOM 797 N N . SER A 1 102 ? 20.827 43.256 -32.037 1.00 102.60 114 SER A N 1
ATOM 798 C CA . SER A 1 102 ? 20.427 43.367 -30.641 1.00 102.45 114 SER A CA 1
ATOM 799 C C . SER A 1 102 ? 19.980 42.063 -30.001 1.00 101.07 114 SER A C 1
ATOM 800 O O . SER A 1 102 ? 20.091 41.931 -28.780 1.00 100.33 114 SER A O 1
ATOM 803 N N . ASN A 1 103 ? 19.481 41.100 -30.772 1.00 100.65 115 ASN A N 1
ATOM 804 C CA . ASN A 1 103 ? 18.872 39.908 -30.201 1.00 99.25 115 ASN A CA 1
ATOM 805 C C . ASN A 1 103 ? 19.378 38.650 -30.893 1.00 98.56 115 ASN A C 1
ATOM 806 O O . ASN A 1 103 ? 19.698 38.658 -32.085 1.00 98.70 115 ASN A O 1
ATOM 811 N N . LEU A 1 104 ? 19.448 37.566 -30.124 1.00 97.18 116 LEU A N 1
ATOM 812 C CA . LEU A 1 104 ? 19.684 36.237 -30.667 1.00 96.29 116 LEU A CA 1
ATOM 813 C C . LEU A 1 104 ? 18.345 35.557 -30.918 1.00 95.96 116 LEU A C 1
ATOM 814 O O . LEU A 1 104 ? 17.404 35.707 -30.134 1.00 96.07 116 LEU A O 1
ATOM 819 N N . TYR A 1 105 ? 18.262 34.810 -32.016 1.00 95.48 117 TYR A N 1
ATOM 820 C CA . TYR A 1 105 ? 17.007 34.209 -32.442 1.00 93.51 117 TYR A CA 1
ATOM 821 C C . TYR A 1 105 ? 17.180 32.715 -32.662 1.00 92.51 117 TYR A C 1
ATOM 822 O O . TYR A 1 105 ? 18.206 32.266 -33.181 1.00 93.99 117 TYR A O 1
ATOM 831 N N . MET A 1 106 ? 16.165 31.952 -32.261 1.00 90.72 118 MET A N 1
ATOM 832 C CA . MET A 1 106 ? 16.108 30.517 -32.492 1.00 90.98 118 MET A CA 1
ATOM 833 C C . MET A 1 106 ? 14.700 30.148 -32.929 1.00 90.85 118 MET A C 1
ATOM 834 O O . MET A 1 106 ? 13.720 30.605 -32.336 1.00 91.89 118 MET A O 1
ATOM 839 N N . VAL A 1 107 ? 14.606 29.321 -33.966 1.00 90.23 119 VAL A N 1
ATOM 840 C CA . VAL A 1 107 ? 13.331 28.934 -34.560 1.00 89.05 119 VAL A CA 1
ATOM 841 C C . VAL A 1 107 ? 13.155 27.437 -34.350 1.00 89.68 119 VAL A C 1
ATOM 842 O O . VAL A 1 107 ? 13.860 26.628 -34.968 1.00 90.16 119 VAL A O 1
ATOM 846 N N . MET A 1 108 ? 12.215 27.067 -33.488 1.00 90.26 120 MET A N 1
ATOM 847 C CA . MET A 1 108 ? 11.961 25.678 -33.136 1.00 90.05 120 MET A CA 1
ATOM 848 C C . MET A 1 108 ? 10.677 25.181 -33.791 1.00 89.29 120 MET A C 1
ATOM 849 O O . MET A 1 108 ? 9.914 25.940 -34.394 1.00 88.18 120 MET A O 1
ATOM 854 N N . GLU A 1 109 ? 10.452 23.876 -33.660 1.00 88.78 121 GLU A N 1
ATOM 855 C CA . GLU A 1 109 ? 9.208 23.273 -34.116 1.00 87.39 121 GLU A CA 1
ATOM 856 C C . GLU A 1 109 ? 8.062 23.702 -33.209 1.00 89.54 121 GLU A C 1
ATOM 857 O O . GLU A 1 109 ? 8.139 23.563 -31.985 1.00 90.52 121 GLU A O 1
ATOM 863 N N . TYR A 1 110 ? 6.996 24.226 -33.810 1.00 89.22 122 TYR A N 1
ATOM 864 C CA . TYR A 1 110 ? 5.860 24.694 -33.028 1.00 87.46 122 TYR A CA 1
ATOM 865 C C . TYR A 1 110 ? 5.059 23.514 -32.494 1.00 86.67 122 TYR A C 1
ATOM 866 O O . TYR A 1 110 ? 4.719 22.589 -33.239 1.00 87.46 122 TYR A O 1
ATOM 875 N N . VAL A 1 111 ? 4.763 23.547 -31.202 1.00 87.50 123 VAL A N 1
ATOM 876 C CA . VAL A 1 111 ? 4.006 22.493 -30.528 1.00 87.94 123 VAL A CA 1
ATOM 877 C C . VAL A 1 111 ? 2.740 23.153 -29.993 1.00 87.94 123 VAL A C 1
ATOM 878 O O . VAL A 1 111 ? 2.724 23.716 -28.895 1.00 88.09 123 VAL A O 1
ATOM 882 N N . ALA A 1 112 ? 1.657 23.079 -30.771 1.00 87.92 124 ALA A N 1
ATOM 883 C CA . ALA A 1 112 ? 0.443 23.829 -30.470 1.00 88.47 124 ALA A CA 1
ATOM 884 C C . ALA A 1 112 ? -0.351 23.261 -29.301 1.00 88.18 124 ALA A C 1
ATOM 885 O O . ALA A 1 112 ? -1.330 23.889 -28.883 1.00 88.14 124 ALA A O 1
ATOM 887 N N . GLY A 1 113 ? 0.033 22.103 -28.765 1.00 88.05 125 GLY A N 1
ATOM 888 C CA . GLY A 1 113 ? -0.724 21.508 -27.677 1.00 88.64 125 GLY A CA 1
ATOM 889 C C . GLY A 1 113 ? -0.579 22.208 -26.342 1.00 87.82 125 GLY A C 1
ATOM 890 O O . GLY A 1 113 ? -1.351 21.912 -25.424 1.00 86.63 125 GLY A O 1
ATOM 891 N N . GLY A 1 114 ? 0.383 23.119 -26.211 1.00 87.78 126 GLY A N 1
ATOM 892 C CA . GLY A 1 114 ? 0.561 23.860 -24.980 1.00 87.27 126 GLY A CA 1
ATOM 893 C C . GLY A 1 114 ? 1.459 23.153 -23.985 1.00 87.51 126 GLY A C 1
ATOM 894 O O . GLY A 1 114 ? 1.944 22.037 -24.195 1.00 87.38 126 GLY A O 1
ATOM 895 N N . GLU A 1 115 ? 1.682 23.835 -22.865 1.00 86.59 127 GLU A N 1
ATOM 896 C CA . GLU A 1 115 ? 2.510 23.298 -21.799 1.00 85.37 127 GLU A CA 1
ATOM 897 C C . GLU A 1 115 ? 1.754 22.232 -21.014 1.00 86.01 127 GLU A C 1
ATOM 898 O O . GLU A 1 115 ? 0.522 22.171 -21.020 1.00 87.68 127 GLU A O 1
ATOM 904 N N . MET A 1 116 ? 2.517 21.382 -20.325 1.00 85.56 128 MET A N 1
ATOM 905 C CA . MET A 1 116 ? 1.915 20.486 -19.347 1.00 85.98 128 MET A CA 1
ATOM 906 C C . MET A 1 116 ? 1.460 21.240 -18.104 1.00 85.83 128 MET A C 1
ATOM 907 O O . MET A 1 116 ? 0.548 20.779 -17.410 1.00 86.37 128 MET A O 1
ATOM 912 N N . PHE A 1 117 ? 2.068 22.395 -17.824 1.00 85.59 129 PHE A N 1
ATOM 913 C CA . PHE A 1 117 ? 1.678 23.189 -16.663 1.00 86.02 129 PHE A CA 1
ATOM 914 C C . PHE A 1 117 ? 0.245 23.690 -16.795 1.00 86.40 129 PHE A C 1
ATOM 915 O O . PHE A 1 117 ? -0.544 23.606 -15.847 1.00 87.45 129 PHE A O 1
ATOM 923 N N . SER A 1 118 ? -0.110 24.218 -17.968 1.00 86.37 130 SER A N 1
ATOM 924 C CA . SER A 1 118 ? -1.460 24.735 -18.164 1.00 86.19 130 SER A CA 1
ATOM 925 C C . SER A 1 118 ? -2.496 23.619 -18.182 1.00 86.43 130 SER A C 1
ATOM 926 O O . SER A 1 118 ? -3.656 23.847 -17.820 1.00 86.80 130 SER A O 1
ATOM 929 N N . HIS A 1 119 ? -2.103 22.413 -18.596 1.00 86.10 131 HIS A N 1
ATOM 930 C CA . HIS A 1 119 ? -3.037 21.293 -18.604 1.00 87.53 131 HIS A CA 1
ATOM 931 C C . HIS A 1 119 ? -3.132 20.614 -17.244 1.00 87.62 131 HIS A C 1
ATOM 932 O O . HIS A 1 119 ? -4.204 20.117 -16.879 1.00 87.90 131 HIS A O 1
ATOM 939 N N . LEU A 1 120 ? -2.036 20.582 -16.484 1.00 87.19 132 LEU A N 1
ATOM 940 C CA . LEU A 1 120 ? -2.071 19.963 -15.163 1.00 86.40 132 LEU A CA 1
ATOM 941 C C . LEU A 1 120 ? -2.780 20.851 -14.149 1.00 86.14 132 LEU A C 1
ATOM 942 O O . LEU A 1 120 ? -3.506 20.351 -13.283 1.00 86.65 132 LEU A O 1
ATOM 947 N N . ARG A 1 121 ? -2.587 22.169 -14.242 1.00 85.72 133 ARG A N 1
ATOM 948 C CA . ARG A 1 121 ? -3.230 23.087 -13.310 1.00 86.49 133 ARG A CA 1
ATOM 949 C C . ARG A 1 121 ? -4.741 23.143 -13.493 1.00 87.83 133 ARG A C 1
ATOM 950 O O . ARG A 1 121 ? -5.453 23.496 -12.547 1.00 88.57 133 ARG A O 1
ATOM 958 N N . ARG A 1 122 ? -5.245 22.805 -14.680 1.00 88.26 134 ARG A N 1
ATOM 959 C CA . ARG A 1 122 ? -6.684 22.850 -14.916 1.00 87.93 134 ARG A CA 1
ATOM 960 C C . ARG A 1 122 ? -7.370 21.586 -14.409 1.00 86.93 134 ARG A C 1
ATOM 961 O O . ARG A 1 122 ? -8.416 21.659 -13.755 1.00 87.59 134 ARG A O 1
ATOM 969 N N . ILE A 1 123 ? -6.795 20.419 -14.705 1.00 86.58 135 ILE A N 1
ATOM 970 C CA . ILE A 1 123 ? -7.389 19.165 -14.253 1.00 86.48 135 ILE A CA 1
ATOM 971 C C . ILE A 1 123 ? -7.223 19.007 -12.747 1.00 87.05 135 ILE A C 1
ATOM 972 O O . ILE A 1 123 ? -8.130 18.531 -12.054 1.00 86.46 135 ILE A O 1
ATOM 977 N N . GLY A 1 124 ? -6.073 19.413 -12.216 1.00 87.75 136 GLY A N 1
ATOM 978 C CA . GLY A 1 124 ? -5.786 19.245 -10.806 1.00 87.46 136 GLY A CA 1
ATOM 979 C C . GLY A 1 124 ? -4.665 18.254 -10.574 1.00 86.59 136 GLY A C 1
ATOM 980 O O . GLY A 1 124 ? -3.635 18.594 -9.985 1.00 86.47 136 GLY A O 1
ATOM 981 N N . ARG A 1 125 ? -4.858 17.023 -11.039 1.00 86.52 137 ARG A N 1
ATOM 982 C CA . ARG A 1 125 ? -3.829 15.998 -10.958 1.00 88.05 137 ARG A CA 1
ATOM 983 C C . ARG A 1 125 ? -4.128 14.928 -11.996 1.00 89.13 137 ARG A C 1
ATOM 984 O O . ARG A 1 125 ? -5.278 14.748 -12.406 1.00 89.05 137 ARG A O 1
ATOM 992 N N . PHE A 1 126 ? -3.081 14.229 -12.418 1.00 89.20 138 PHE A N 1
ATOM 993 C CA . PHE A 1 126 ? -3.202 13.149 -13.385 1.00 90.94 138 PHE A CA 1
ATOM 994 C C . PHE A 1 126 ? -3.234 11.806 -12.666 1.00 91.35 138 PHE A C 1
ATOM 995 O O . PHE A 1 126 ? -2.585 11.618 -11.634 1.00 90.77 138 PHE A O 1
ATOM 1003 N N . SER A 1 127 ? -4.001 10.873 -13.222 1.00 92.23 139 SER A N 1
ATOM 1004 C CA . SER A 1 127 ? -4.056 9.533 -12.661 1.00 93.28 139 SER A CA 1
ATOM 1005 C C . SER A 1 127 ? -2.714 8.829 -12.842 1.00 93.98 139 SER A C 1
ATOM 1006 O O . SER A 1 127 ? -1.881 9.219 -13.665 1.00 94.33 139 SER A O 1
ATOM 1009 N N . GLU A 1 128 ? -2.509 7.776 -12.052 1.00 94.82 140 GLU A N 1
ATOM 1010 C CA . GLU A 1 128 ? -1.233 7.069 -12.091 1.00 95.38 140 GLU A CA 1
ATOM 1011 C C . GLU A 1 128 ? -0.938 6.428 -13.444 1.00 96.21 140 GLU A C 1
ATOM 1012 O O . GLU A 1 128 ? 0.214 6.532 -13.899 1.00 96.18 140 GLU A O 1
ATOM 1018 N N . PRO A 1 129 ? -1.881 5.764 -14.126 1.00 96.17 141 PRO A N 1
ATOM 1019 C CA . PRO A 1 129 ? -1.587 5.344 -15.508 1.00 95.70 141 PRO A CA 1
ATOM 1020 C C . PRO A 1 129 ? -1.333 6.520 -16.433 1.00 95.56 141 PRO A C 1
ATOM 1021 O O . PRO A 1 129 ? -0.474 6.436 -17.320 1.00 96.01 141 PRO A O 1
ATOM 1025 N N . HIS A 1 130 ? -2.063 7.621 -16.246 1.00 95.27 142 HIS A N 1
ATOM 1026 C CA . HIS A 1 130 ? -1.802 8.828 -17.024 1.00 94.06 142 HIS A CA 1
ATOM 1027 C C . HIS A 1 130 ? -0.447 9.425 -16.667 1.00 93.12 142 HIS A C 1
ATOM 1028 O O . HIS A 1 130 ? 0.276 9.910 -17.545 1.00 92.57 142 HIS A O 1
ATOM 1035 N N . ALA A 1 131 ? -0.084 9.396 -15.383 1.00 93.78 143 ALA A N 1
ATOM 1036 C CA . ALA A 1 131 ? 1.222 9.900 -14.974 1.00 94.64 143 ALA A CA 1
ATOM 1037 C C . ALA A 1 131 ? 2.343 8.963 -15.402 1.00 94.49 143 ALA A C 1
ATOM 1038 O O . ALA A 1 131 ? 3.442 9.424 -15.728 1.00 94.33 143 ALA A O 1
ATOM 1040 N N . ARG A 1 132 ? 2.088 7.652 -15.406 1.00 95.06 144 ARG A N 1
ATOM 1041 C CA . ARG A 1 132 ? 3.097 6.701 -15.862 1.00 96.39 144 ARG A CA 1
ATOM 1042 C C . ARG A 1 132 ? 3.400 6.876 -17.344 1.00 95.60 144 ARG A C 1
ATOM 1043 O O . ARG A 1 132 ? 4.533 6.635 -17.778 1.00 94.85 144 ARG A O 1
ATOM 1051 N N . PHE A 1 133 ? 2.410 7.305 -18.129 1.00 95.46 145 PHE A N 1
ATOM 1052 C CA . PHE A 1 133 ? 2.628 7.522 -19.555 1.00 93.97 145 PHE A CA 1
ATOM 1053 C C . PHE A 1 133 ? 3.630 8.647 -19.791 1.00 93.53 145 PHE A C 1
ATOM 1054 O O . PHE A 1 133 ? 4.571 8.501 -20.580 1.00 94.37 145 PHE A O 1
ATOM 1062 N N . TYR A 1 134 ? 3.446 9.780 -19.110 1.00 92.88 146 TYR A N 1
ATOM 1063 C CA . TYR A 1 134 ? 4.376 10.891 -19.270 1.00 92.22 146 TYR A CA 1
ATOM 1064 C C . TYR A 1 134 ? 5.706 10.619 -18.579 1.00 92.67 146 TYR A C 1
ATOM 1065 O O . TYR A 1 134 ? 6.756 11.054 -19.067 1.00 92.99 146 TYR A O 1
ATOM 1074 N N . ALA A 1 135 ? 5.686 9.907 -17.450 1.00 92.91 147 ALA A N 1
ATOM 1075 C CA . ALA A 1 135 ? 6.929 9.611 -16.746 1.00 93.40 147 ALA A CA 1
ATOM 1076 C C . ALA A 1 135 ? 7.798 8.633 -17.524 1.00 93.81 147 ALA A C 1
ATOM 1077 O O . ALA A 1 135 ? 9.023 8.632 -17.362 1.00 93.60 147 ALA A O 1
ATOM 1079 N N . ALA A 1 136 ? 7.188 7.798 -18.369 1.00 93.95 148 ALA A N 1
ATOM 1080 C CA . ALA A 1 136 ? 7.967 6.845 -19.153 1.00 94.65 148 ALA A CA 1
ATOM 1081 C C . ALA A 1 136 ? 8.750 7.534 -20.262 1.00 94.52 148 ALA A C 1
ATOM 1082 O O . ALA A 1 136 ? 9.835 7.071 -20.632 1.00 95.11 148 ALA A O 1
ATOM 1084 N N . GLN A 1 137 ? 8.222 8.634 -20.805 1.00 93.63 149 GLN A N 1
ATOM 1085 C CA . GLN A 1 137 ? 8.936 9.348 -21.858 1.00 93.58 149 GLN A CA 1
ATOM 1086 C C . GLN A 1 137 ? 10.157 10.077 -21.313 1.00 92.88 149 GLN A C 1
ATOM 1087 O O . GLN A 1 137 ? 11.166 10.202 -22.016 1.00 91.94 149 GLN A O 1
ATOM 1093 N N . ILE A 1 138 ? 10.086 10.563 -20.072 1.00 93.32 150 ILE A N 1
ATOM 1094 C CA . ILE A 1 138 ? 11.238 11.225 -19.471 1.00 92.87 150 ILE A CA 1
ATOM 1095 C C . ILE A 1 138 ? 12.353 10.222 -19.204 1.00 92.81 150 ILE A C 1
ATOM 1096 O O . ILE A 1 138 ? 13.538 10.575 -19.242 1.00 92.76 150 ILE A O 1
ATOM 1101 N N . VAL A 1 139 ? 12.000 8.962 -18.939 1.00 93.19 151 VAL A N 1
ATOM 1102 C CA . VAL A 1 139 ? 13.011 7.938 -18.695 1.00 93.97 151 VAL A CA 1
ATOM 1103 C C . VAL A 1 139 ? 13.817 7.672 -19.961 1.00 94.96 151 VAL A C 1
ATOM 1104 O O . VAL A 1 139 ? 15.053 7.656 -19.939 1.00 94.98 151 VAL A O 1
ATOM 1108 N N . LEU A 1 140 ? 13.128 7.460 -21.086 1.00 95.77 152 LEU A N 1
ATOM 1109 C CA . LEU A 1 140 ? 13.825 7.218 -22.344 1.00 95.50 152 LEU A CA 1
ATOM 1110 C C . LEU A 1 140 ? 14.599 8.446 -22.804 1.00 95.38 152 LEU A C 1
ATOM 1111 O O . LEU A 1 140 ? 15.644 8.312 -23.451 1.00 95.72 152 LEU A O 1
ATOM 1116 N N . THR A 1 141 ? 14.109 9.644 -22.480 1.00 94.86 153 THR A N 1
ATOM 1117 C CA . THR A 1 141 ? 14.817 10.861 -22.863 1.00 93.92 153 THR A CA 1
ATOM 1118 C C . THR A 1 141 ? 16.083 11.042 -22.035 1.00 94.71 153 THR A C 1
ATOM 1119 O O . THR A 1 141 ? 17.161 11.304 -22.581 1.00 95.11 153 THR A O 1
ATOM 1123 N N . PHE A 1 142 ? 15.970 10.906 -20.711 1.00 94.89 154 PHE A N 1
ATOM 1124 C CA . PHE A 1 142 ? 17.149 11.013 -19.857 1.00 94.76 154 PHE A CA 1
ATOM 1125 C C . PHE A 1 142 ? 18.143 9.894 -20.133 1.00 96.00 154 PHE A C 1
ATOM 1126 O O . PHE A 1 142 ? 19.356 10.101 -20.021 1.00 96.59 154 PHE A O 1
ATOM 1134 N N . GLU A 1 143 ? 17.652 8.705 -20.493 1.00 96.47 155 GLU A N 1
ATOM 1135 C CA . GLU A 1 143 ? 18.551 7.618 -20.864 1.00 96.91 155 GLU A CA 1
ATOM 1136 C C . GLU A 1 143 ? 19.350 7.971 -22.111 1.00 96.40 155 GLU A C 1
ATOM 1137 O O . GLU A 1 143 ? 20.540 7.648 -22.210 1.00 97.72 155 GLU A O 1
ATOM 1143 N N . TYR A 1 144 ? 18.713 8.644 -23.070 1.00 96.22 156 TYR A N 1
ATOM 1144 C CA . TYR A 1 144 ? 19.411 9.033 -24.291 1.00 97.24 156 TYR A CA 1
ATOM 1145 C C . TYR A 1 144 ? 20.383 10.178 -24.035 1.00 97.32 156 TYR A C 1
ATOM 1146 O O . TYR A 1 144 ? 21.481 10.206 -24.601 1.00 98.31 156 TYR A O 1
ATOM 1155 N N . LEU A 1 145 ? 20.000 11.130 -23.182 1.00 95.91 157 LEU A N 1
ATOM 1156 C CA . LEU A 1 145 ? 20.852 12.288 -22.936 1.00 95.41 157 LEU A CA 1
ATOM 1157 C C . LEU A 1 145 ? 22.033 11.940 -22.038 1.00 96.13 157 LEU A C 1
ATOM 1158 O O . LEU A 1 145 ? 23.129 12.482 -22.213 1.00 96.83 157 LEU A O 1
ATOM 1163 N N . HIS A 1 146 ? 21.832 11.041 -21.071 1.00 96.30 158 HIS A N 1
ATOM 1164 C CA . HIS A 1 146 ? 22.926 10.667 -20.182 1.00 96.58 158 HIS A CA 1
ATOM 1165 C C . HIS A 1 146 ? 23.971 9.822 -20.899 1.00 97.85 158 HIS A C 1
ATOM 1166 O O . HIS A 1 146 ? 25.146 9.837 -20.516 1.00 98.28 158 HIS A O 1
ATOM 1173 N N . SER A 1 147 ? 23.569 9.083 -21.936 1.00 96.62 159 SER A N 1
ATOM 1174 C CA . SER A 1 147 ? 24.531 8.316 -22.717 1.00 97.92 159 SER A CA 1
ATOM 1175 C C . SER A 1 147 ? 25.467 9.212 -23.517 1.00 98.95 159 SER A C 1
ATOM 1176 O O . SER A 1 147 ? 26.551 8.765 -23.907 1.00 99.60 159 SER A O 1
ATOM 1179 N N . LEU A 1 148 ? 25.073 10.460 -23.770 1.00 98.40 160 LEU A N 1
ATOM 1180 C CA . LEU A 1 148 ? 25.901 11.421 -24.483 1.00 97.90 160 LEU A CA 1
ATOM 1181 C C . LEU A 1 148 ? 26.630 12.368 -23.537 1.00 97.23 160 LEU A C 1
ATOM 1182 O O . LEU A 1 148 ? 27.127 13.411 -23.977 1.00 97.77 160 LEU A O 1
ATOM 1187 N N . ASP A 1 149 ? 26.695 12.026 -22.248 1.00 96.47 161 ASP A N 1
ATOM 1188 C CA . ASP A 1 149 ? 27.350 12.855 -21.234 1.00 97.59 161 ASP A CA 1
ATOM 1189 C C . ASP A 1 149 ? 26.726 14.248 -21.173 1.00 96.16 161 ASP A C 1
ATOM 1190 O O . ASP A 1 149 ? 27.423 15.258 -21.058 1.00 96.17 161 ASP A O 1
ATOM 1195 N N . LEU A 1 150 ? 25.399 14.300 -21.247 1.00 94.96 162 LEU A N 1
ATOM 1196 C CA . LEU A 1 150 ? 24.654 15.549 -21.231 1.00 94.10 162 LEU A CA 1
ATOM 1197 C C . LEU A 1 150 ? 23.717 15.584 -20.031 1.00 93.43 162 LEU A C 1
ATOM 1198 O O . LEU A 1 150 ? 23.179 14.555 -19.611 1.00 93.57 162 LEU A O 1
ATOM 1203 N N . ILE A 1 151 ? 23.531 16.782 -19.480 1.00 92.31 163 ILE A N 1
ATOM 1204 C CA . ILE A 1 151 ? 22.624 17.002 -18.361 1.00 91.31 163 ILE A CA 1
ATOM 1205 C C . ILE A 1 151 ? 21.622 18.078 -18.754 1.00 90.19 163 ILE A C 1
ATOM 1206 O O . ILE A 1 151 ? 21.944 19.016 -19.491 1.00 89.70 163 ILE A O 1
ATOM 1211 N N . TYR A 1 152 ? 20.395 17.935 -18.256 1.00 88.98 164 TYR A N 1
ATOM 1212 C CA . TYR A 1 152 ? 19.325 18.881 -18.549 1.00 87.91 164 TYR A CA 1
ATOM 1213 C C . TYR A 1 152 ? 19.250 19.994 -17.507 1.00 87.94 164 TYR A C 1
ATOM 1214 O O . TYR A 1 152 ? 19.257 21.178 -17.859 1.00 87.66 164 TYR A O 1
ATOM 1223 N N . ARG A 1 153 ? 19.164 19.625 -16.227 1.00 87.88 165 ARG A N 1
ATOM 1224 C CA . ARG A 1 153 ? 19.151 20.558 -15.100 1.00 88.63 165 ARG A CA 1
ATOM 1225 C C . ARG A 1 153 ? 17.948 21.498 -15.118 1.00 89.18 165 ARG A C 1
ATOM 1226 O O . ARG A 1 153 ? 18.002 22.584 -14.532 1.00 89.50 165 ARG A O 1
ATOM 1234 N N . ASP A 1 154 ? 16.854 21.104 -15.772 1.00 88.97 166 ASP A N 1
ATOM 1235 C CA . ASP A 1 154 ? 15.642 21.917 -15.777 1.00 88.18 166 ASP A CA 1
ATOM 1236 C C . ASP A 1 154 ? 14.439 21.103 -16.237 1.00 87.67 166 ASP A C 1
ATOM 1237 O O . ASP A 1 154 ? 13.980 21.252 -17.374 1.00 87.34 166 ASP A O 1
ATOM 1242 N N . LEU A 1 155 ? 13.918 20.246 -15.362 1.00 88.83 167 LEU A N 1
ATOM 1243 C CA . LEU A 1 155 ? 12.758 19.412 -15.657 1.00 88.17 167 LEU A CA 1
ATOM 1244 C C . LEU A 1 155 ? 11.571 19.939 -14.859 1.00 87.07 167 LEU A C 1
ATOM 1245 O O . LEU A 1 155 ? 11.547 19.834 -13.629 1.00 87.63 167 LEU A O 1
ATOM 1250 N N . LYS A 1 156 ?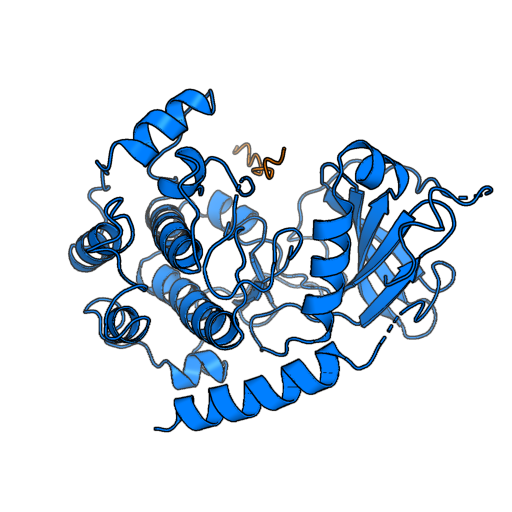 10.591 20.502 -15.560 1.00 86.63 168 LYS A N 1
ATOM 1251 C CA . LYS A 1 156 ? 9.396 21.045 -14.930 1.00 86.81 168 LYS A CA 1
ATOM 1252 C C . LYS A 1 156 ? 8.297 21.121 -15.979 1.00 86.71 168 LYS A C 1
ATOM 1253 O O . LYS A 1 156 ? 8.585 21.152 -17.181 1.00 87.32 168 LYS A O 1
ATOM 1259 N N . PRO A 1 157 ? 7.027 21.138 -15.559 1.00 87.63 169 PRO A N 1
ATOM 1260 C CA . PRO A 1 157 ? 5.932 21.222 -16.541 1.00 87.83 169 PRO A CA 1
ATOM 1261 C C . PRO A 1 157 ? 5.984 22.461 -17.419 1.00 86.90 169 PRO A C 1
ATOM 1262 O O . PRO A 1 157 ? 5.417 22.444 -18.518 1.00 86.50 169 PRO A O 1
ATOM 1266 N N . GLU A 1 158 ? 6.642 23.534 -16.975 1.00 87.01 170 GLU A N 1
ATOM 1267 C CA . GLU A 1 158 ? 6.777 24.726 -17.803 1.00 87.11 170 GLU A CA 1
ATOM 1268 C C . GLU A 1 158 ? 7.687 24.509 -19.005 1.00 87.52 170 GLU A C 1
ATOM 1269 O O . GLU A 1 158 ? 7.680 25.337 -19.921 1.00 87.71 170 GLU A O 1
ATOM 1275 N N . ASN A 1 159 ? 8.466 23.424 -19.024 1.00 87.59 171 ASN A N 1
ATOM 1276 C CA . ASN A 1 159 ? 9.367 23.123 -20.130 1.00 86.15 171 ASN A CA 1
ATOM 1277 C C . ASN A 1 159 ? 8.998 21.821 -20.833 1.00 85.86 171 ASN A C 1
ATOM 1278 O O . ASN A 1 159 ? 9.819 21.261 -21.566 1.00 86.53 171 ASN A O 1
ATOM 1283 N N . LEU A 1 160 ? 7.781 21.325 -20.623 1.00 84.54 172 LEU A N 1
ATOM 1284 C CA . LEU A 1 160 ? 7.303 20.103 -21.257 1.00 84.48 172 LEU A CA 1
ATOM 1285 C C . LEU A 1 160 ? 6.050 20.428 -22.056 1.00 86.28 172 LEU A C 1
ATOM 1286 O O . LEU A 1 160 ? 5.062 20.915 -21.496 1.00 86.99 172 LEU A O 1
ATOM 1291 N N . LEU A 1 161 ? 6.092 20.159 -23.356 1.00 86.37 173 LEU A N 1
ATOM 1292 C CA . LEU A 1 161 ? 4.993 20.449 -24.264 1.00 85.42 173 LEU A CA 1
ATOM 1293 C C . LEU A 1 161 ? 4.295 19.159 -24.676 1.00 85.91 173 LEU A C 1
ATOM 1294 O O . LEU A 1 161 ? 4.811 18.054 -24.490 1.00 86.12 173 LEU A O 1
ATOM 1299 N N . ILE A 1 162 ? 3.102 19.315 -25.243 1.00 86.12 174 ILE A N 1
ATOM 1300 C CA . ILE A 1 162 ? 2.279 18.198 -25.693 1.00 87.35 174 ILE A CA 1
ATOM 1301 C C . ILE A 1 162 ? 2.029 18.371 -27.183 1.00 88.43 174 ILE A C 1
ATOM 1302 O O . ILE A 1 162 ? 1.514 19.410 -27.613 1.00 88.89 174 ILE A O 1
ATOM 1307 N N . ASP A 1 163 ? 2.388 17.357 -27.971 1.00 88.89 175 ASP A N 1
ATOM 1308 C CA . ASP A 1 163 ? 2.232 17.443 -29.419 1.00 89.59 175 ASP A CA 1
ATOM 1309 C C . ASP A 1 163 ? 0.814 17.086 -29.848 1.00 89.69 175 ASP A C 1
ATOM 1310 O O . ASP A 1 163 ? -0.109 17.083 -29.026 1.00 89.69 175 ASP A O 1
ATOM 1315 N N . GLN A 1 164 ? 0.632 16.785 -31.134 1.00 89.52 176 GLN A N 1
ATOM 1316 C CA . GLN A 1 164 ? -0.685 16.451 -31.660 1.00 89.95 176 GLN A CA 1
ATOM 1317 C C . GLN A 1 164 ? -1.127 15.036 -31.309 1.00 90.23 176 GLN A C 1
ATOM 1318 O O . GLN A 1 164 ? -2.299 14.704 -31.517 1.00 90.31 176 GLN A O 1
ATOM 1320 N N . GLN A 1 165 ? -0.228 14.200 -30.787 1.00 89.68 177 GLN A N 1
ATOM 1321 C CA . GLN A 1 165 ? -0.565 12.834 -30.403 1.00 90.36 177 GLN A CA 1
ATOM 1322 C C . GLN A 1 165 ? -0.414 12.607 -28.903 1.00 90.56 177 GLN A C 1
ATOM 1323 O O . GLN A 1 165 ? -0.263 11.462 -28.465 1.00 90.23 177 GLN A O 1
ATOM 1329 N N . GLY A 1 166 ? -0.441 13.673 -28.108 1.00 90.10 178 G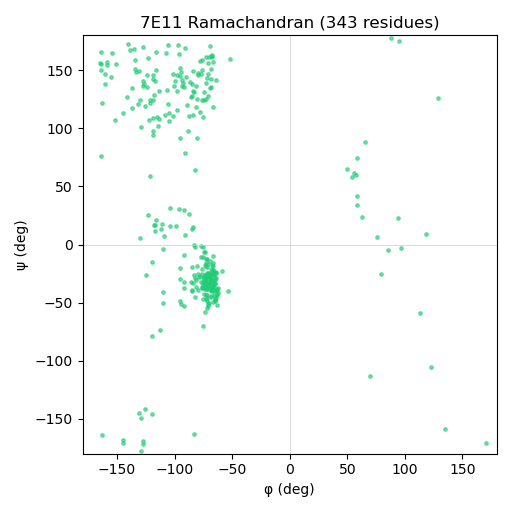LY A N 1
ATOM 1330 C CA . GLY A 1 166 ? -0.369 13.547 -26.667 1.00 91.06 178 GLY A CA 1
ATOM 1331 C C . GLY A 1 166 ? 0.997 13.227 -26.104 1.00 90.72 178 GLY A C 1
ATOM 1332 O O . GLY A 1 166 ? 1.108 12.992 -24.895 1.00 90.68 178 GLY A O 1
ATOM 1333 N N . TYR A 1 167 ? 2.039 13.210 -26.930 1.00 89.78 179 TYR A N 1
ATOM 1334 C CA . TYR A 1 167 ? 3.380 12.906 -26.459 1.00 89.28 179 TYR A CA 1
ATOM 1335 C C . TYR A 1 167 ? 4.109 14.184 -26.049 1.00 88.86 179 TYR A C 1
ATOM 1336 O O . TYR A 1 167 ? 3.661 15.302 -26.310 1.00 88.03 179 TYR A O 1
ATOM 1345 N N . ILE A 1 168 ? 5.254 14.002 -25.401 1.00 89.24 180 ILE A N 1
ATOM 1346 C CA . ILE A 1 168 ? 5.986 15.098 -24.777 1.00 88.17 180 ILE A CA 1
ATOM 1347 C C . ILE A 1 168 ? 7.020 15.648 -25.748 1.00 86.78 180 ILE A C 1
ATOM 1348 O O . ILE A 1 168 ? 7.690 14.894 -26.464 1.00 87.94 180 ILE A O 1
ATOM 1353 N N . GLN A 1 169 ? 7.148 16.973 -25.771 1.00 85.72 181 GLN A N 1
ATOM 1354 C CA . GLN A 1 169 ? 8.179 17.668 -26.536 1.00 86.70 181 GLN A CA 1
ATOM 1355 C C . GLN A 1 169 ? 8.987 18.517 -25.563 1.00 86.08 181 GLN A C 1
ATOM 1356 O O . GLN A 1 169 ? 8.504 19.547 -25.080 1.00 85.87 181 GLN A O 1
ATOM 1362 N N . VAL A 1 170 ? 10.211 18.085 -25.277 1.00 85.51 182 VAL A N 1
ATOM 1363 C CA . VAL A 1 170 ? 11.051 18.751 -24.288 1.00 84.98 182 VAL A CA 1
ATOM 1364 C C . VAL A 1 170 ? 11.705 19.973 -24.919 1.00 85.53 182 VAL A C 1
ATOM 1365 O O . VAL A 1 170 ? 12.374 19.871 -25.954 1.00 86.64 182 VAL A O 1
ATOM 1369 N N . THR A 1 171 ? 11.517 21.133 -24.291 1.00 84.59 183 THR A N 1
ATOM 1370 C CA . THR A 1 171 ? 12.136 22.368 -24.757 1.00 85.56 183 THR A CA 1
ATOM 1371 C C . THR A 1 171 ? 12.894 23.043 -23.620 1.00 86.77 183 THR A C 1
ATOM 1372 O O . THR A 1 171 ? 13.088 22.441 -22.560 1.00 87.36 183 THR A O 1
ATOM 1376 N N . ASP A 1 172 ? 13.324 24.288 -23.836 1.00 87.35 184 ASP A N 1
ATOM 1377 C CA . ASP A 1 172 ? 14.050 25.080 -22.840 1.00 87.12 184 ASP A CA 1
ATOM 1378 C C . ASP A 1 172 ? 15.332 24.362 -22.406 1.00 87.44 184 ASP A C 1
ATOM 1379 O O . ASP A 1 172 ? 15.441 23.812 -21.308 1.00 86.55 184 ASP A O 1
ATOM 1384 N N . PHE A 1 173 ? 16.310 24.391 -23.311 1.00 87.48 185 PHE A N 1
ATOM 1385 C CA . PHE A 1 173 ? 17.626 23.813 -23.070 1.00 87.86 185 PHE A CA 1
ATOM 1386 C C . PHE A 1 173 ? 18.638 24.854 -22.603 1.00 88.71 185 PHE A C 1
ATOM 1387 O O . PHE A 1 173 ? 19.835 24.725 -22.880 1.00 89.25 185 PHE A O 1
ATOM 1395 N N . GLY A 1 174 ? 18.178 25.887 -21.893 1.00 88.79 186 GLY A N 1
ATOM 1396 C CA . GLY A 1 174 ? 19.066 26.950 -21.457 1.00 88.17 186 GLY A CA 1
ATOM 1397 C C . GLY A 1 174 ? 20.103 26.520 -20.442 1.00 89.30 186 GLY A C 1
ATOM 1398 O O . GLY A 1 174 ? 21.133 27.188 -20.305 1.00 90.80 186 GLY A O 1
ATOM 1399 N N . PHE A 1 175 ? 19.860 25.421 -19.729 1.00 88.69 187 PHE A N 1
ATOM 1400 C CA . PHE A 1 175 ? 20.778 24.935 -18.707 1.00 88.31 187 PHE A CA 1
ATOM 1401 C C . PHE A 1 175 ? 21.446 23.622 -19.093 1.00 88.18 187 PHE A C 1
ATOM 1402 O O . PHE A 1 175 ? 22.042 22.965 -18.232 1.00 89.06 187 PHE A O 1
ATOM 1410 N N . ALA A 1 176 ? 21.362 23.221 -20.358 1.00 88.19 188 ALA A N 1
ATOM 1411 C CA . ALA A 1 176 ? 22.032 22.008 -20.799 1.00 88.13 188 ALA A CA 1
ATOM 1412 C C . ALA A 1 176 ? 23.541 22.217 -20.838 1.00 90.17 188 ALA A C 1
ATOM 1413 O O . ALA A 1 176 ? 24.033 23.313 -21.119 1.00 89.84 188 ALA A O 1
ATOM 1415 N N . LYS A 1 177 ? 24.280 21.147 -20.550 1.00 91.15 189 LYS A N 1
ATOM 1416 C CA . LYS A 1 177 ? 25.731 21.225 -20.479 1.00 91.21 189 LYS A CA 1
ATOM 1417 C C . LYS A 1 177 ? 26.313 19.825 -20.611 1.00 90.95 189 LYS A C 1
ATOM 1418 O O . LYS A 1 177 ? 25.794 18.874 -20.021 1.00 90.73 189 LYS A O 1
ATOM 1424 N N . ARG A 1 178 ? 27.387 19.709 -21.388 1.00 91.80 190 ARG A N 1
ATOM 1425 C CA . ARG A 1 178 ? 28.097 18.444 -21.549 1.00 93.31 190 ARG A CA 1
ATOM 1426 C C . ARG A 1 178 ? 29.071 18.283 -20.389 1.00 94.10 190 ARG A C 1
ATOM 1427 O O . ARG A 1 178 ? 30.060 19.016 -20.293 1.00 94.87 190 ARG A O 1
ATOM 1435 N N . VAL A 1 179 ? 28.795 17.328 -19.504 1.00 94.54 191 VAL A N 1
ATOM 1436 C CA . VAL A 1 179 ? 29.581 17.130 -18.292 1.00 94.89 191 VAL A CA 1
ATOM 1437 C C . VAL A 1 179 ? 29.927 15.654 -18.167 1.00 96.01 191 VAL A C 1
ATOM 1438 O O . VAL A 1 179 ? 29.029 14.804 -18.114 1.00 95.52 191 VAL A O 1
ATOM 1442 N N . LYS A 1 180 ? 31.221 15.351 -18.124 1.00 96.30 192 LYS A N 1
ATOM 1443 C CA . LYS A 1 180 ? 31.724 14.027 -17.766 1.00 96.19 192 LYS A CA 1
ATOM 1444 C C . LYS A 1 180 ? 32.477 14.190 -16.449 1.00 96.17 192 LYS A C 1
ATOM 1445 O O . LYS A 1 180 ? 33.608 14.684 -16.424 1.00 97.31 192 LYS A O 1
ATOM 1451 N N . GLY A 1 181 ? 31.837 13.790 -15.354 1.00 94.51 193 GLY A N 1
ATOM 1452 C CA . GLY A 1 181 ? 32.414 13.970 -14.038 1.00 94.63 193 GLY A CA 1
ATOM 1453 C C . GLY A 1 181 ? 31.519 14.769 -13.115 1.00 94.28 193 GLY A C 1
ATOM 1454 O O . GLY A 1 181 ? 30.506 14.257 -12.628 1.00 95.82 193 GLY A O 1
ATOM 1455 N N . ARG A 1 182 ? 31.877 16.028 -12.865 1.00 93.39 194 ARG A N 1
ATOM 1456 C CA . ARG A 1 182 ? 31.109 16.890 -11.979 1.00 94.45 194 ARG A CA 1
ATOM 1457 C C . ARG A 1 182 ? 31.030 18.289 -12.573 1.00 94.44 194 ARG A C 1
ATOM 1458 O O . ARG A 1 182 ? 31.739 18.631 -13.523 1.00 94.08 194 ARG A O 1
ATOM 1466 N N . THR A 1 183 ? 30.146 19.102 -11.996 1.00 95.32 195 THR A N 1
ATOM 1467 C CA . THR A 1 183 ? 29.982 20.491 -12.396 1.00 95.24 195 THR A CA 1
ATOM 1468 C C . THR A 1 183 ? 29.511 21.290 -11.189 1.00 94.36 195 THR A C 1
ATOM 1469 O O . THR A 1 183 ? 28.906 20.749 -10.260 1.00 92.52 195 THR A O 1
ATOM 1473 N N . TRP A 1 184 ? 29.794 22.590 -11.212 1.00 94.48 196 TRP A N 1
ATOM 1474 C CA . TRP A 1 184 ? 29.570 23.433 -10.040 1.00 94.17 196 TRP A CA 1
ATOM 1475 C C . TRP A 1 184 ? 28.778 24.704 -10.345 1.00 94.63 196 TRP A C 1
ATOM 1476 O O . TRP A 1 184 ? 29.065 25.764 -9.789 1.00 94.83 196 TRP A O 1
ATOM 1498 N N . LEU A 1 186 ? 25.205 26.825 -10.290 1.00 91.82 198 LEU A N 1
ATOM 1499 C CA . LEU A 1 186 ? 23.907 26.919 -9.630 1.00 91.93 198 LEU A CA 1
ATOM 1500 C C . LEU A 1 186 ? 22.829 27.333 -10.627 1.00 93.05 198 LEU A C 1
ATOM 1501 O O . LEU A 1 186 ? 22.840 28.455 -11.134 1.00 94.53 198 LEU A O 1
ATOM 1506 N N . CYS A 1 187 ? 21.894 26.424 -10.895 1.00 92.23 199 CYS A N 1
ATOM 1507 C CA . CYS A 1 187 ? 20.828 26.684 -11.852 1.00 91.48 199 CYS A CA 1
ATOM 1508 C C . CYS A 1 187 ? 19.727 25.652 -11.660 1.00 90.51 199 CYS A C 1
ATOM 1509 O O . CYS A 1 187 ? 19.962 24.552 -11.153 1.00 88.95 199 CYS A O 1
ATOM 1512 N N . GLY A 1 188 ? 18.516 26.026 -12.077 1.00 90.17 200 GLY A N 1
ATOM 1513 C CA . GLY A 1 188 ? 17.360 25.162 -12.016 1.00 89.50 200 GLY A CA 1
ATOM 1514 C C . GLY A 1 188 ? 16.160 25.907 -11.478 1.00 89.25 200 GLY A C 1
ATOM 1515 O O . GLY A 1 188 ? 16.097 27.141 -11.520 1.00 89.82 200 GLY A O 1
ATOM 1516 N N . THR A 1 189 ? 15.196 25.142 -10.968 1.00 88.64 201 THR A N 1
ATOM 1517 C CA . THR A 1 189 ? 13.970 25.678 -10.400 1.00 88.82 201 THR A CA 1
ATOM 1518 C C . THR A 1 189 ? 13.927 25.391 -8.908 1.00 89.31 201 THR A C 1
ATOM 1519 O O . THR A 1 189 ? 14.191 24.252 -8.500 1.00 89.36 201 THR A O 1
ATOM 1523 N N . PRO A 1 190 ? 13.610 26.386 -8.070 1.00 88.79 202 PRO A N 1
ATOM 1524 C CA . PRO A 1 190 ? 13.641 26.165 -6.611 1.00 88.65 202 PRO A CA 1
ATOM 1525 C C . PRO A 1 190 ? 12.826 24.971 -6.138 1.00 88.89 202 PRO A C 1
ATOM 1526 O O . PRO A 1 190 ? 13.270 24.248 -5.238 1.00 89.90 202 PRO A O 1
ATOM 1530 N N . GLU A 1 191 ? 11.647 24.741 -6.713 1.00 88.02 203 GLU A N 1
ATOM 1531 C CA . GLU A 1 191 ? 10.843 23.585 -6.339 1.00 87.32 203 GLU A CA 1
ATOM 1532 C C . GLU A 1 191 ? 11.355 22.283 -6.942 1.00 87.74 203 GLU A C 1
ATOM 1533 O O . GLU A 1 191 ? 10.772 21.227 -6.673 1.00 87.34 203 GLU A O 1
ATOM 1539 N N . TYR A 1 192 ? 12.425 22.327 -7.740 1.00 88.31 204 TYR A N 1
ATOM 1540 C CA . TYR A 1 192 ? 12.956 21.136 -8.390 1.00 88.14 204 TYR A CA 1
ATOM 1541 C C . TYR A 1 192 ? 14.458 20.968 -8.189 1.00 88.51 204 TYR A C 1
ATOM 1542 O O . TYR A 1 192 ? 15.050 20.060 -8.783 1.00 89.65 204 TYR A O 1
ATOM 1551 N N . LEU A 1 193 ? 15.089 21.810 -7.375 1.00 88.44 205 LEU A N 1
ATOM 1552 C CA . LEU A 1 193 ? 16.527 21.709 -7.171 1.00 88.23 205 LEU A CA 1
ATOM 1553 C C . LEU A 1 193 ? 16.873 20.480 -6.341 1.00 89.97 205 LEU A C 1
ATOM 1554 O O . LEU A 1 193 ? 16.146 20.105 -5.417 1.00 91.93 205 LEU A O 1
ATOM 1559 N N . ALA A 1 194 ? 17.994 19.851 -6.680 1.00 89.49 206 ALA A N 1
ATOM 1560 C CA . ALA A 1 194 ? 18.496 18.715 -5.931 1.00 90.26 206 ALA A CA 1
ATOM 1561 C C . ALA A 1 194 ? 19.182 19.186 -4.651 1.00 90.80 206 ALA A C 1
ATOM 1562 O O . ALA A 1 194 ? 19.608 20.339 -4.554 1.00 89.82 206 ALA A O 1
ATOM 1564 N N . PRO A 1 195 ? 19.291 18.313 -3.643 1.00 91.68 207 PRO A N 1
ATOM 1565 C CA . PRO A 1 195 ? 19.957 18.736 -2.399 1.00 90.65 207 PRO A CA 1
ATOM 1566 C C . PRO A 1 195 ? 21.425 19.077 -2.586 1.00 89.82 207 PRO A C 1
ATOM 1567 O O . PRO A 1 195 ? 21.909 20.044 -1.986 1.00 89.83 207 PRO A O 1
ATOM 1571 N N . GLU A 1 196 ? 22.152 18.314 -3.408 1.00 89.86 208 GLU A N 1
ATOM 1572 C CA . GLU A 1 196 ? 23.570 18.600 -3.604 1.00 90.05 208 GLU A CA 1
ATOM 1573 C C . GLU A 1 196 ? 23.784 19.893 -4.380 1.00 89.27 208 GLU A C 1
ATOM 1574 O O . GLU A 1 196 ? 24.838 20.525 -4.247 1.00 90.53 208 GLU A O 1
ATOM 1580 N N . ILE A 1 197 ? 22.807 20.301 -5.193 1.00 89.54 209 ILE A N 1
ATOM 1581 C CA . ILE A 1 197 ? 22.916 21.576 -5.894 1.00 89.15 209 ILE A CA 1
ATOM 1582 C C . ILE A 1 197 ? 22.853 22.732 -4.903 1.00 88.85 209 ILE A C 1
ATOM 1583 O O . ILE A 1 197 ? 23.531 23.753 -5.071 1.00 88.67 209 ILE A O 1
ATOM 1588 N N . ILE A 1 198 ? 22.047 22.587 -3.849 1.00 89.03 210 ILE A N 1
ATOM 1589 C CA . ILE A 1 198 ? 21.959 23.627 -2.831 1.00 89.03 210 ILE A CA 1
ATOM 1590 C C . ILE A 1 198 ? 23.209 23.639 -1.963 1.00 87.78 210 ILE A C 1
ATOM 1591 O O . ILE A 1 198 ? 23.658 24.704 -1.521 1.00 86.51 210 ILE A O 1
ATOM 1596 N N . LEU A 1 199 ? 23.795 22.471 -1.711 1.00 88.47 211 LEU A N 1
ATOM 1597 C CA . LEU A 1 199 ? 24.958 22.354 -0.840 1.00 89.51 211 LEU A CA 1
ATOM 1598 C C . LEU A 1 199 ? 26.270 22.684 -1.540 1.00 89.74 211 LEU A C 1
ATOM 1599 O O . LEU 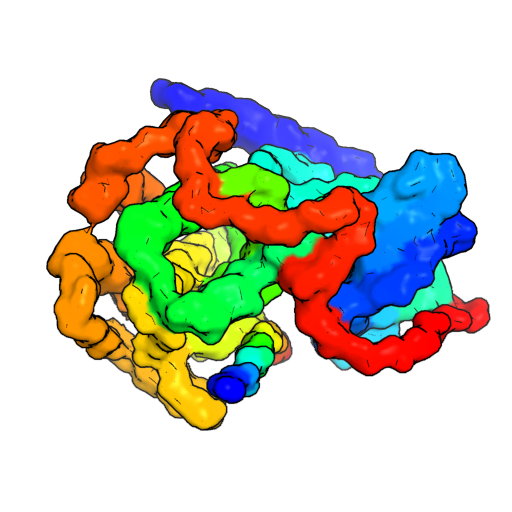A 1 199 ? 27.317 22.665 -0.884 1.00 90.91 211 LEU A O 1
ATOM 1604 N N . SER A 1 200 ? 26.240 22.988 -2.837 1.00 89.56 212 SER A N 1
ATOM 1605 C CA . SER A 1 200 ? 27.444 23.254 -3.624 1.00 89.58 212 SER A CA 1
ATOM 1606 C C . SER A 1 200 ? 28.437 22.100 -3.486 1.00 90.87 212 SER A C 1
ATOM 1607 O O . SER A 1 200 ? 29.580 22.265 -3.056 1.00 91.31 212 SER A O 1
ATOM 1610 N N . LYS A 1 201 ? 27.970 20.911 -3.865 1.00 92.22 213 LYS A N 1
ATOM 1611 C CA . LYS A 1 201 ? 28.699 19.671 -3.637 1.00 93.69 213 LYS A CA 1
ATOM 1612 C C . LYS A 1 201 ? 29.258 19.063 -4.918 1.00 94.59 213 LYS A C 1
ATOM 1613 O O . LYS A 1 201 ? 29.779 17.943 -4.883 1.00 95.91 213 LYS A O 1
ATOM 1619 N N . GLY A 1 202 ? 29.172 19.770 -6.042 1.00 92.77 214 GLY A N 1
ATOM 1620 C CA . GLY A 1 202 ? 29.659 19.236 -7.300 1.00 94.68 214 GLY A CA 1
ATOM 1621 C C . GLY A 1 202 ? 28.861 18.033 -7.757 1.00 95.34 214 GLY A C 1
ATOM 1622 O O . GLY A 1 202 ? 29.215 16.890 -7.455 1.00 96.14 214 GLY A O 1
ATOM 1623 N N . TYR A 1 203 ? 27.784 18.280 -8.491 1.00 94.54 215 TYR A N 1
ATOM 1624 C CA . TYR A 1 203 ? 26.833 17.246 -8.866 1.00 92.61 215 TYR A CA 1
ATOM 1625 C C . TYR A 1 203 ? 27.133 16.699 -10.256 1.00 93.58 215 TYR A C 1
ATOM 1626 O O . TYR A 1 203 ? 27.867 17.298 -11.046 1.00 94.22 215 TYR A O 1
ATOM 1635 N N . ASN A 1 204 ? 26.545 15.538 -10.544 1.00 93.86 216 ASN A N 1
ATOM 1636 C CA . ASN A 1 204 ? 26.695 14.897 -11.844 1.00 93.45 216 ASN A CA 1
ATOM 1637 C C . ASN A 1 204 ? 25.337 14.733 -12.514 1.00 93.31 216 ASN A C 1
ATOM 1638 O O . ASN A 1 204 ? 24.449 15.574 -12.342 1.00 92.71 216 ASN A O 1
ATOM 1643 N N . LYS A 1 205 ? 25.164 13.653 -13.274 1.00 94.76 217 LYS A N 1
ATOM 1644 C CA . LYS A 1 205 ? 23.911 13.391 -13.971 1.00 94.71 217 LYS A CA 1
ATOM 1645 C C . LYS A 1 205 ? 22.806 12.890 -13.049 1.00 94.68 217 LYS A C 1
ATOM 1646 O O . LYS A 1 205 ? 21.686 12.667 -13.521 1.00 95.22 217 LYS A O 1
ATOM 1648 N N . ALA A 1 206 ? 23.085 12.711 -11.758 1.00 93.46 218 ALA A N 1
ATOM 1649 C CA . ALA A 1 206 ? 22.080 12.221 -10.825 1.00 93.56 218 ALA A CA 1
ATOM 1650 C C . ALA A 1 206 ? 21.048 13.275 -10.449 1.00 93.03 218 ALA A C 1
ATOM 1651 O O . ALA A 1 206 ? 20.034 12.930 -9.832 1.00 94.06 218 ALA A O 1
ATOM 1653 N N . VAL A 1 207 ? 21.274 14.542 -10.799 1.00 91.83 219 VAL A N 1
ATOM 1654 C CA . VAL A 1 207 ? 20.310 15.581 -10.450 1.00 92.01 219 VAL A CA 1
ATOM 1655 C C . VAL A 1 207 ? 19.089 15.527 -11.358 1.00 92.51 219 VAL A C 1
ATOM 1656 O O . VAL A 1 207 ? 18.002 15.968 -10.966 1.00 92.22 219 VAL A O 1
ATOM 1660 N N . ASP A 1 208 ? 19.236 14.999 -12.575 1.00 92.50 220 ASP A N 1
ATOM 1661 C CA . ASP A 1 208 ? 18.079 14.846 -13.448 1.00 92.03 220 ASP A CA 1
ATOM 1662 C C . ASP A 1 208 ? 17.122 13.786 -12.922 1.00 91.39 220 ASP A C 1
ATOM 1663 O O . ASP A 1 208 ? 15.907 13.895 -13.122 1.00 92.07 220 ASP A O 1
ATOM 1668 N N . TRP A 1 209 ? 17.644 12.760 -12.245 1.00 91.42 221 TRP A N 1
ATOM 1669 C CA . TRP A 1 209 ? 16.772 11.749 -11.659 1.00 92.91 221 TRP A CA 1
ATOM 1670 C C . TRP A 1 209 ? 16.048 12.279 -10.430 1.00 93.91 221 TRP A C 1
ATOM 1671 O O . TRP A 1 209 ? 14.935 11.832 -10.128 1.00 94.18 221 TRP A O 1
ATOM 1682 N N . TRP A 1 210 ? 16.658 13.222 -9.708 1.00 93.90 222 TRP A N 1
ATOM 1683 C CA . TRP A 1 210 ? 15.970 13.860 -8.591 1.00 92.55 222 TRP A CA 1
ATOM 1684 C C . TRP A 1 210 ? 14.771 14.662 -9.081 1.00 92.81 222 TRP A C 1
ATOM 1685 O O . TRP A 1 210 ? 13.673 14.567 -8.521 1.00 94.04 222 TRP A O 1
ATOM 1696 N N . ALA A 1 211 ? 14.967 15.462 -10.132 1.00 91.83 223 ALA A N 1
ATOM 1697 C CA . ALA A 1 211 ? 13.865 16.229 -10.701 1.00 90.67 223 ALA A CA 1
ATOM 1698 C C . ALA A 1 211 ? 12.786 15.332 -11.289 1.00 90.71 223 ALA A C 1
ATOM 1699 O O . ALA A 1 211 ? 11.632 15.760 -11.400 1.0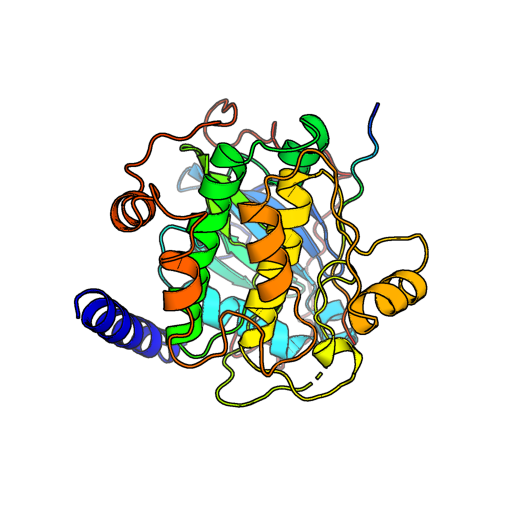0 90.59 223 ALA A O 1
ATOM 1701 N N . LEU A 1 212 ? 13.135 14.100 -11.669 1.00 91.19 224 LEU A N 1
ATOM 1702 C CA . LEU A 1 212 ? 12.125 13.162 -12.146 1.00 91.59 224 LEU A CA 1
ATOM 1703 C C . LEU A 1 212 ? 11.169 12.771 -11.027 1.00 92.03 224 LEU A C 1
ATOM 1704 O O . LEU A 1 212 ? 9.958 12.655 -11.249 1.00 91.63 224 LEU A O 1
ATOM 1709 N N . GLY A 1 213 ? 11.693 12.569 -9.817 1.00 92.30 225 GLY A N 1
ATOM 1710 C CA . GLY A 1 213 ? 10.830 12.240 -8.695 1.00 91.84 225 GLY A CA 1
ATOM 1711 C C . GLY A 1 213 ? 9.921 13.388 -8.302 1.00 91.64 225 GLY A C 1
ATOM 1712 O O . GLY A 1 213 ? 8.764 13.175 -7.926 1.00 92.20 225 GLY A O 1
ATOM 1713 N N . VAL A 1 214 ? 10.427 14.620 -8.382 1.00 90.90 226 VAL A N 1
ATOM 1714 C CA . VAL A 1 214 ? 9.592 15.780 -8.087 1.00 90.91 226 VAL A CA 1
ATOM 1715 C C . VAL A 1 214 ? 8.534 15.965 -9.167 1.00 90.97 226 VAL A C 1
ATOM 1716 O O . VAL A 1 214 ? 7.419 16.420 -8.883 1.00 90.73 226 VAL A O 1
ATOM 1720 N N . LEU A 1 215 ? 8.857 15.614 -10.414 1.00 90.41 227 LEU A N 1
ATOM 1721 C CA . LEU A 1 215 ? 7.890 15.748 -11.498 1.00 89.41 227 LEU A CA 1
ATOM 1722 C C . LEU A 1 215 ? 6.744 14.758 -11.338 1.00 89.88 227 LEU A C 1
ATOM 1723 O O . LEU A 1 215 ? 5.572 15.119 -11.495 1.00 90.36 227 LEU A O 1
ATOM 1728 N N . ILE A 1 216 ? 7.064 13.501 -11.023 1.00 89.80 228 ILE A N 1
ATOM 1729 C CA . ILE A 1 216 ? 6.025 12.487 -10.865 1.00 90.37 228 ILE A CA 1
ATOM 1730 C C . ILE A 1 216 ? 5.151 12.798 -9.656 1.00 91.18 228 ILE A C 1
ATOM 1731 O O . ILE A 1 216 ? 3.935 12.567 -9.676 1.00 90.32 228 ILE A O 1
ATOM 1736 N N . TYR A 1 217 ? 5.749 13.334 -8.588 1.00 91.65 229 TYR A N 1
ATOM 1737 C CA . TYR A 1 217 ? 4.971 13.684 -7.404 1.00 90.78 229 TYR A CA 1
ATOM 1738 C C . TYR A 1 217 ? 3.987 14.809 -7.702 1.00 90.23 229 TYR A C 1
ATOM 1739 O O . TYR A 1 217 ? 2.853 14.795 -7.209 1.00 90.69 229 TYR A O 1
ATOM 1748 N N . GLU A 1 218 ? 4.400 15.792 -8.506 1.00 89.89 230 GLU A N 1
ATOM 1749 C CA . GLU A 1 218 ? 3.513 16.906 -8.824 1.00 89.81 230 GLU A CA 1
ATOM 1750 C C . GLU A 1 218 ? 2.407 16.489 -9.786 1.00 90.28 230 GLU A C 1
ATOM 1751 O O . GLU A 1 218 ? 1.305 17.049 -9.744 1.00 90.80 230 GLU A O 1
ATOM 1757 N N . MET A 1 219 ? 2.672 15.508 -10.649 1.00 89.49 231 MET A N 1
ATOM 1758 C CA . MET A 1 219 ? 1.654 15.056 -11.590 1.00 89.84 231 MET A CA 1
ATOM 1759 C C . MET A 1 219 ? 0.602 14.188 -10.911 1.00 90.82 231 MET A C 1
ATOM 1760 O O . MET A 1 219 ? -0.586 14.275 -11.243 1.00 91.75 231 MET A O 1
ATOM 1765 N N . ALA A 1 220 ? 1.015 13.348 -9.962 1.00 90.35 232 ALA A N 1
ATOM 1766 C CA . ALA A 1 220 ? 0.099 12.423 -9.309 1.00 90.69 232 ALA A CA 1
ATOM 1767 C C . ALA A 1 220 ? -0.651 13.040 -8.137 1.00 90.58 232 ALA A C 1
ATOM 1768 O O . ALA A 1 220 ? -1.693 12.507 -7.740 1.00 91.53 232 ALA A O 1
ATOM 1770 N N . ALA A 1 221 ? -0.154 14.142 -7.577 1.00 89.59 233 ALA A N 1
ATOM 1771 C CA . ALA A 1 221 ? -0.792 14.805 -6.447 1.00 90.57 233 ALA A CA 1
ATOM 1772 C C . ALA A 1 221 ? -1.414 16.142 -6.818 1.00 89.83 233 ALA A C 1
ATOM 1773 O O . ALA A 1 221 ? -2.581 16.391 -6.501 1.00 90.69 233 ALA A O 1
ATOM 1775 N N . GLY A 1 222 ? -0.662 17.015 -7.482 1.00 88.11 234 GLY A N 1
ATOM 1776 C CA . GLY A 1 222 ? -1.169 18.323 -7.843 1.00 88.00 234 GLY A CA 1
ATOM 1777 C C . GLY A 1 222 ? -0.377 19.440 -7.199 1.00 88.18 234 GLY A C 1
ATOM 1778 O O . GLY A 1 222 ? -0.766 20.610 -7.268 1.00 88.28 234 GLY A O 1
ATOM 1779 N N . TYR A 1 223 ? 0.741 19.085 -6.569 1.00 88.63 235 TYR A N 1
ATOM 1780 C CA . TYR A 1 223 ? 1.621 20.042 -5.912 1.00 89.40 235 TYR A CA 1
ATOM 1781 C C . TYR A 1 223 ? 2.975 19.395 -5.641 1.00 88.80 235 TYR A C 1
ATOM 1782 O O . TYR A 1 223 ? 3.051 18.175 -5.445 1.00 89.23 235 TYR A O 1
ATOM 1791 N N . PRO A 1 224 ? 4.062 20.162 -5.629 1.00 88.21 236 PRO A N 1
ATOM 1792 C CA . PRO A 1 224 ? 5.368 19.591 -5.291 1.00 88.78 236 PRO A CA 1
ATOM 1793 C C . PRO A 1 224 ? 5.439 19.248 -3.815 1.00 88.89 236 PRO A C 1
ATOM 1794 O O . PRO A 1 224 ? 4.697 19.817 -3.001 1.00 88.29 236 PRO A O 1
ATOM 1798 N N . PRO A 1 225 ? 6.314 18.316 -3.426 1.00 89.17 237 PRO A N 1
ATOM 1799 C CA . PRO A 1 225 ? 6.403 17.963 -2.002 1.00 89.56 237 PRO A CA 1
ATOM 1800 C C . PRO A 1 225 ? 7.044 19.050 -1.161 1.00 88.54 237 PRO A C 1
ATOM 1801 O O . PRO A 1 225 ? 6.756 19.141 0.039 1.00 88.45 237 PRO A O 1
ATOM 1805 N N . PHE A 1 226 ? 7.900 19.878 -1.753 1.00 87.93 238 PHE A N 1
ATOM 1806 C CA . PHE A 1 226 ? 8.554 20.981 -1.058 1.00 88.70 238 PHE A CA 1
ATOM 1807 C C . PHE A 1 226 ? 8.134 22.280 -1.731 1.00 88.00 238 PHE A C 1
ATOM 1808 O O . PHE A 1 226 ? 8.554 22.562 -2.858 1.00 89.27 238 PHE A O 1
ATOM 1816 N N . PHE A 1 227 ? 7.307 23.067 -1.047 1.00 86.25 239 PHE A N 1
ATOM 1817 C CA . PHE A 1 227 ? 6.903 24.362 -1.572 1.00 86.97 239 PHE A CA 1
ATOM 1818 C C . PHE A 1 227 ? 6.386 25.222 -0.430 1.00 85.86 239 PHE A C 1
ATOM 1819 O O . PHE A 1 227 ? 5.789 24.718 0.526 1.00 84.93 239 PHE A O 1
ATOM 1827 N N . ALA A 1 228 ? 6.628 26.524 -0.543 1.00 86.20 240 ALA A N 1
ATOM 1828 C CA . ALA A 1 228 ? 6.170 27.503 0.433 1.00 86.80 240 ALA A CA 1
ATOM 1829 C C . ALA A 1 228 ? 6.241 28.881 -0.221 1.00 87.81 240 ALA A C 1
ATOM 1830 O O . ALA A 1 228 ? 6.349 28.989 -1.448 1.00 88.81 240 ALA A O 1
ATOM 1832 N N . ASP A 1 229 ? 6.181 29.933 0.596 1.00 89.21 241 ASP A N 1
ATOM 1833 C CA . ASP A 1 229 ? 6.252 31.295 0.064 1.00 89.71 241 ASP A CA 1
ATOM 1834 C C . ASP A 1 229 ? 7.681 31.642 -0.343 1.00 90.20 241 ASP A C 1
ATOM 1835 O O . ASP A 1 229 ? 7.990 31.765 -1.532 1.00 90.62 241 ASP A O 1
ATOM 1837 N N . GLN A 1 230 ? 8.563 31.804 0.641 1.00 89.74 242 GLN A N 1
ATOM 1838 C CA . GLN A 1 230 ? 9.944 32.155 0.359 1.00 88.82 242 GLN A CA 1
ATOM 1839 C C . GLN A 1 230 ? 10.724 30.936 -0.132 1.00 89.07 242 GLN A C 1
ATOM 1840 O O . GLN A 1 230 ? 10.449 29.805 0.279 1.00 89.10 242 GLN A O 1
ATOM 1842 N N . PRO A 1 231 ? 11.698 31.141 -1.024 1.00 89.48 243 PRO A N 1
ATOM 1843 C CA . PRO A 1 231 ? 12.522 30.009 -1.481 1.00 89.33 243 PRO A CA 1
ATOM 1844 C C . PRO A 1 231 ? 13.376 29.399 -0.383 1.00 89.10 243 PRO A C 1
ATOM 1845 O O . PRO A 1 231 ? 13.738 28.221 -0.490 1.00 89.31 243 PRO A O 1
ATOM 1849 N N . ILE A 1 232 ? 13.711 30.158 0.663 1.00 88.04 244 ILE A N 1
ATOM 1850 C CA . ILE A 1 232 ? 14.492 29.598 1.760 1.00 88.44 244 ILE A CA 1
ATOM 1851 C C . ILE A 1 232 ? 13.696 28.527 2.493 1.00 88.63 244 ILE A C 1
ATOM 1852 O O . ILE A 1 232 ? 14.270 27.550 2.992 1.00 88.53 244 ILE A O 1
ATOM 1854 N N . GLN A 1 233 ? 12.373 28.685 2.572 1.00 89.07 245 GLN A N 1
ATOM 1855 C CA . GLN A 1 233 ? 11.539 27.666 3.199 1.00 88.89 245 GLN A CA 1
ATOM 1856 C C . GLN A 1 233 ? 11.524 26.378 2.388 1.00 88.70 245 GLN A C 1
ATOM 1857 O O . GLN A 1 233 ? 11.447 25.285 2.961 1.00 88.86 245 GLN A O 1
ATOM 1863 N N . ILE A 1 234 ? 11.594 26.484 1.060 1.00 88.47 246 ILE A N 1
ATOM 1864 C CA . ILE A 1 234 ? 11.592 25.294 0.216 1.00 88.32 246 ILE A CA 1
ATOM 1865 C C . ILE A 1 234 ? 12.911 24.544 0.350 1.00 89.07 246 ILE A C 1
ATOM 1866 O O . ILE A 1 234 ? 12.946 23.308 0.305 1.00 89.38 246 ILE A O 1
ATOM 1871 N N . TYR A 1 235 ? 14.015 25.276 0.518 1.00 88.28 247 TYR A N 1
ATOM 1872 C CA . TYR A 1 235 ? 15.314 24.630 0.670 1.00 87.42 247 TYR A CA 1
ATOM 1873 C C . TYR A 1 235 ? 15.406 23.853 1.976 1.00 88.30 247 TYR A C 1
ATOM 1874 O O . TYR A 1 235 ? 16.109 22.838 2.043 1.00 88.51 247 TYR A O 1
ATOM 1883 N N . GLU A 1 236 ? 14.704 24.306 3.018 1.00 89.52 248 GLU A N 1
ATOM 1884 C CA . GLU A 1 236 ? 14.714 23.583 4.285 1.00 88.64 248 GLU A CA 1
ATOM 1885 C C . GLU A 1 236 ? 14.030 22.228 4.165 1.00 89.48 248 GLU A C 1
ATOM 1886 O O . GLU A 1 236 ? 14.334 21.312 4.936 1.00 90.22 248 GLU A O 1
ATOM 1888 N N . LYS A 1 237 ? 13.109 22.081 3.212 1.00 89.59 249 LYS A N 1
ATOM 1889 C CA . LYS A 1 237 ? 12.445 20.805 2.981 1.00 89.72 249 LYS A CA 1
ATOM 1890 C C . LYS A 1 237 ? 13.232 19.892 2.051 1.00 91.00 249 LYS A C 1
ATOM 1891 O O . LYS A 1 237 ? 13.174 18.667 2.206 1.00 92.31 249 LYS A O 1
ATOM 1897 N N . ILE A 1 238 ? 13.965 20.458 1.091 1.00 90.04 250 ILE A N 1
ATOM 1898 C CA . ILE A 1 238 ? 14.707 19.637 0.139 1.00 90.05 250 ILE A CA 1
ATOM 1899 C C . ILE A 1 238 ? 15.881 18.951 0.826 1.00 91.00 250 ILE A C 1
ATOM 1900 O O . ILE A 1 238 ? 16.063 17.734 0.714 1.00 91.00 250 ILE A O 1
ATOM 1905 N N . VAL A 1 239 ? 16.695 19.723 1.551 1.00 92.00 251 VAL A N 1
ATOM 1906 C CA . VAL A 1 239 ? 17.863 19.158 2.216 1.00 91.57 251 VAL A CA 1
ATOM 1907 C C . VAL A 1 239 ? 17.470 18.318 3.425 1.00 92.39 251 VAL A C 1
ATOM 1908 O O . VAL A 1 239 ? 18.283 17.525 3.916 1.00 92.93 251 VAL A O 1
ATOM 1912 N N . SER A 1 240 ? 16.236 18.459 3.913 1.00 92.74 252 SER A N 1
ATOM 1913 C CA . SER A 1 240 ? 15.803 17.690 5.077 1.00 93.92 252 SER A CA 1
ATOM 1914 C C . SER A 1 240 ? 15.773 16.197 4.770 1.00 95.01 252 SER A C 1
ATOM 1915 O O . SER A 1 240 ? 16.303 15.383 5.535 1.00 96.68 252 SER A O 1
ATOM 1918 N N . GLY A 1 241 ? 15.155 15.819 3.654 1.00 94.64 253 GLY A N 1
ATOM 1919 C CA . GLY A 1 241 ? 15.052 14.430 3.265 1.00 95.76 253 GLY A CA 1
ATOM 1920 C C . GLY A 1 241 ? 13.755 13.749 3.641 1.00 97.46 253 GLY A C 1
ATOM 1921 O O . GLY A 1 241 ? 13.571 12.575 3.298 1.00 98.68 253 GLY A O 1
ATOM 1922 N N . LYS A 1 242 ? 12.854 14.441 4.333 1.00 97.60 254 LYS A N 1
ATOM 1923 C CA . LYS A 1 242 ? 11.563 13.888 4.717 1.00 98.86 254 LYS A CA 1
ATOM 1924 C C . LYS A 1 242 ? 10.502 14.344 3.725 1.00 97.92 254 LYS A C 1
ATOM 1925 O O . LYS A 1 242 ? 10.425 15.531 3.392 1.00 97.30 254 LYS A O 1
ATOM 1931 N N . VAL A 1 243 ? 9.690 13.400 3.255 1.00 98.26 255 VAL A N 1
ATOM 1932 C CA . VAL A 1 243 ? 8.651 13.664 2.268 1.00 99.17 255 VAL A CA 1
ATOM 1933 C C . VAL A 1 243 ? 7.314 13.204 2.829 1.00 97.94 255 VAL A C 1
ATOM 1934 O O . VAL A 1 243 ? 7.212 12.114 3.404 1.00 98.05 255 VAL A O 1
ATOM 1938 N N . ARG A 1 244 ? 6.290 14.038 2.662 1.00 96.38 256 ARG A N 1
ATOM 1939 C CA . ARG A 1 244 ? 4.930 13.726 3.088 1.00 96.81 256 ARG A CA 1
ATOM 1940 C C . ARG A 1 244 ? 4.112 13.389 1.847 1.00 96.41 256 ARG A C 1
ATOM 1941 O O . ARG A 1 244 ? 3.869 14.258 1.003 1.00 96.45 256 ARG A O 1
ATOM 1943 N N . PHE A 1 245 ? 3.686 12.119 1.738 1.00 96.90 257 PHE A N 1
ATOM 1944 C CA . PHE A 1 245 ? 2.931 11.678 0.576 1.00 97.08 257 PHE A CA 1
ATOM 1945 C C . PHE A 1 245 ? 1.430 11.763 0.837 1.00 96.09 257 PHE A C 1
ATOM 1946 O O . PHE A 1 245 ? 0.980 11.593 1.975 1.00 97.03 257 PHE A O 1
ATOM 1954 N N . PRO A 1 246 ? 0.640 12.029 -0.199 1.00 95.63 258 PRO A N 1
ATOM 1955 C CA . PRO A 1 246 ? -0.818 12.001 -0.044 1.00 96.06 258 PRO A CA 1
ATOM 1956 C C . PRO A 1 246 ? -1.317 10.582 0.180 1.00 96.38 258 PRO A C 1
ATOM 1957 O O . PRO A 1 246 ? -0.588 9.597 0.043 1.00 96.10 258 PRO A O 1
ATOM 1961 N N . SER A 1 247 ? -2.601 10.488 0.528 1.00 96.37 259 SER A N 1
ATOM 1962 C CA . SER A 1 247 ? -3.200 9.188 0.808 1.00 96.64 259 SER A CA 1
ATOM 1963 C C . SER A 1 247 ? -3.633 8.465 -0.461 1.00 97.92 259 SER A C 1
ATOM 1964 O O . SER A 1 247 ? -3.636 7.229 -0.491 1.00 98.13 259 SER A O 1
ATOM 1967 N N . HIS A 1 248 ? -3.993 9.204 -1.513 1.00 97.73 260 HIS A N 1
ATOM 1968 C CA . HIS A 1 248 ? -4.449 8.576 -2.747 1.00 97.56 260 HIS A CA 1
ATOM 1969 C C . HIS A 1 248 ? -3.315 7.949 -3.547 1.00 97.70 260 HIS A C 1
ATOM 1970 O O . HIS A 1 248 ? -3.588 7.281 -4.551 1.00 98.28 260 HIS A O 1
ATOM 1977 N N . PHE A 1 249 ? -2.064 8.146 -3.139 1.00 97.60 261 PHE A N 1
ATOM 1978 C CA . PHE A 1 249 ? -0.946 7.523 -3.832 1.00 98.42 261 PHE A CA 1
ATOM 1979 C C . PHE A 1 249 ? -0.963 6.014 -3.627 1.00 99.54 261 PHE A C 1
ATOM 1980 O O . PHE A 1 249 ? -1.303 5.521 -2.548 1.00 99.88 261 PHE A O 1
ATOM 1988 N N . SER A 1 250 ? -0.596 5.280 -4.672 1.00 99.46 262 SER A N 1
ATOM 1989 C CA . SER A 1 250 ? -0.388 3.849 -4.534 1.00 100.80 262 SER A CA 1
ATOM 1990 C C . SER A 1 250 ? 0.948 3.589 -3.851 1.00 102.04 262 SER A C 1
ATOM 1991 O O . SER A 1 250 ? 1.897 4.368 -3.976 1.00 101.73 262 SER A O 1
ATOM 1994 N N . SER A 1 251 ? 1.012 2.478 -3.116 1.00 103.49 263 SER A N 1
ATOM 1995 C CA . SER A 1 251 ? 2.221 2.164 -2.362 1.00 103.66 263 SER A CA 1
ATOM 1996 C C . SER A 1 251 ? 3.408 1.902 -3.279 1.00 103.83 263 SER A C 1
ATOM 1997 O O . SER A 1 251 ? 4.555 2.140 -2.886 1.00 104.47 263 SER A O 1
ATOM 2000 N N . ASP A 1 252 ? 3.157 1.411 -4.494 1.00 103.32 264 ASP A N 1
ATOM 2001 C CA . ASP A 1 252 ? 4.239 1.261 -5.459 1.00 104.22 264 ASP A CA 1
ATOM 2002 C C . ASP A 1 252 ? 4.748 2.615 -5.933 1.00 103.01 264 ASP A C 1
ATOM 2003 O O . ASP A 1 252 ? 5.942 2.764 -6.217 1.00 102.59 264 ASP A O 1
ATOM 2008 N N . LEU A 1 253 ? 3.862 3.609 -6.023 1.00 102.13 265 LEU A N 1
ATOM 2009 C CA . LEU A 1 253 ? 4.298 4.962 -6.351 1.00 101.88 265 LEU A CA 1
ATOM 2010 C C . LEU A 1 253 ? 5.049 5.592 -5.185 1.00 101.13 265 LEU A C 1
ATOM 2011 O O . LEU A 1 253 ? 6.023 6.326 -5.391 1.00 100.59 265 LEU A O 1
ATOM 2016 N N . LYS A 1 254 ? 4.614 5.313 -3.954 1.00 101.88 266 LYS A N 1
ATOM 2017 C CA . LYS A 1 254 ? 5.302 5.852 -2.785 1.00 102.12 266 LYS A CA 1
ATOM 2018 C C . LYS A 1 254 ? 6.719 5.303 -2.678 1.00 102.96 266 LYS A C 1
ATOM 2019 O O . LYS A 1 254 ? 7.662 6.049 -2.391 1.00 102.65 266 LYS A O 1
ATOM 2025 N N . ASP A 1 255 ? 6.889 3.999 -2.909 1.00 103.23 267 ASP A N 1
ATOM 2026 C CA . ASP A 1 255 ? 8.212 3.394 -2.794 1.00 102.50 267 ASP A CA 1
ATOM 2027 C C . ASP A 1 255 ? 9.151 3.903 -3.879 1.00 102.59 267 ASP A C 1
ATOM 2028 O O . ASP A 1 255 ? 10.344 4.111 -3.626 1.00 103.69 267 ASP A O 1
ATOM 2033 N N . LEU A 1 256 ? 8.635 4.108 -5.093 1.00 103.11 268 LEU A N 1
ATOM 2034 C CA . LEU A 1 256 ? 9.476 4.617 -6.172 1.00 102.67 268 LEU A CA 1
ATOM 2035 C C . LEU A 1 256 ? 9.897 6.057 -5.909 1.00 101.25 268 LEU A C 1
ATOM 2036 O O . LEU A 1 256 ? 11.020 6.453 -6.244 1.00 100.62 268 LEU A O 1
ATOM 2041 N N . LEU A 1 257 ? 9.012 6.856 -5.308 1.00 100.50 269 LEU A N 1
ATOM 2042 C CA . LEU A 1 257 ? 9.368 8.231 -4.978 1.00 99.61 269 LEU A CA 1
ATOM 2043 C C . LEU A 1 257 ? 10.405 8.291 -3.865 1.00 100.71 269 LEU A C 1
ATOM 2044 O O . LEU A 1 257 ? 11.261 9.182 -3.869 1.00 100.35 269 LEU A O 1
ATOM 2049 N N . ARG A 1 258 ? 10.350 7.357 -2.910 1.00 101.52 270 ARG A N 1
ATOM 2050 C CA . ARG A 1 258 ? 11.337 7.344 -1.834 1.00 101.38 270 ARG A CA 1
ATOM 2051 C C . ARG A 1 258 ? 12.731 7.032 -2.364 1.00 101.01 270 ARG A C 1
ATOM 2052 O O . ARG A 1 258 ? 13.726 7.577 -1.871 1.00 101.18 270 ARG A O 1
ATOM 2060 N N . ASN A 1 259 ? 12.826 6.157 -3.367 1.00 100.69 271 ASN A N 1
ATOM 2061 C CA . ASN A 1 259 ? 14.125 5.829 -3.943 1.00 100.34 271 ASN A CA 1
ATOM 2062 C C . ASN A 1 259 ? 14.623 6.915 -4.888 1.00 100.60 271 ASN A C 1
ATOM 2063 O O . ASN A 1 259 ? 15.837 7.062 -5.069 1.00 101.51 271 ASN A O 1
ATOM 2068 N N . LEU A 1 260 ? 13.714 7.677 -5.496 1.00 100.28 272 LEU A N 1
ATOM 2069 C CA . LEU A 1 260 ? 14.104 8.768 -6.381 1.00 99.87 272 LEU A CA 1
ATOM 2070 C C . LEU A 1 260 ? 14.379 10.059 -5.619 1.00 99.08 272 LEU A C 1
ATOM 2071 O O . LEU A 1 260 ? 15.316 10.789 -5.960 1.00 98.61 272 LEU A O 1
ATOM 2076 N N . LEU A 1 261 ? 13.579 10.357 -4.593 1.00 98.32 273 LEU A N 1
ATOM 2077 C CA . LEU A 1 261 ? 13.776 11.540 -3.763 1.00 97.51 273 LEU A CA 1
ATOM 2078 C C . LEU A 1 261 ? 14.736 11.290 -2.608 1.00 98.93 273 LEU A C 1
ATOM 2079 O O . LEU A 1 261 ? 14.643 11.962 -1.571 1.00 98.67 273 LEU A O 1
ATOM 2084 N N . GLN A 1 262 ? 15.655 10.339 -2.755 1.00 99.86 274 GLN A N 1
ATOM 2085 C CA . GLN A 1 262 ? 16.634 10.045 -1.715 1.00 99.90 274 GLN A CA 1
ATOM 2086 C C . GLN A 1 262 ? 17.727 11.106 -1.755 1.00 99.45 274 GLN A C 1
ATOM 2087 O O . GLN A 1 262 ? 18.482 11.193 -2.728 1.00 99.40 274 GLN A O 1
ATOM 2093 N N . VAL A 1 263 ? 17.811 11.919 -0.697 1.00 99.07 275 VAL A N 1
ATOM 2094 C CA . VAL A 1 263 ? 18.858 12.930 -0.622 1.00 98.01 275 VAL A CA 1
ATOM 2095 C C . VAL A 1 263 ? 20.236 12.297 -0.500 1.00 98.26 275 VAL A C 1
ATOM 2096 O O . VAL A 1 263 ? 21.246 12.962 -0.756 1.00 98.38 275 VAL A O 1
ATOM 2100 N N . ASP A 1 264 ? 20.304 11.026 -0.111 1.00 98.76 276 ASP A N 1
ATOM 2101 C CA . ASP A 1 264 ? 21.567 10.303 -0.060 1.00 101.43 276 ASP A CA 1
ATOM 2102 C C . ASP A 1 264 ? 21.912 9.799 -1.456 1.00 101.41 276 ASP A C 1
ATOM 2103 O O . ASP A 1 264 ? 21.164 9.006 -2.038 1.00 101.36 276 ASP A O 1
ATOM 2108 N N . LEU A 1 265 ? 23.044 10.260 -1.994 1.00 101.14 277 LEU A N 1
ATOM 2109 C CA . LEU A 1 265 ? 23.473 9.823 -3.317 1.00 101.88 277 LEU A CA 1
ATOM 2110 C C . LEU A 1 265 ? 23.835 8.344 -3.350 1.00 102.71 277 LEU A C 1
ATOM 2111 O O . LEU A 1 265 ? 23.935 7.767 -4.438 1.00 103.30 277 LEU A O 1
ATOM 2116 N N . THR A 1 266 ? 24.032 7.721 -2.186 1.00 102.77 278 THR A N 1
ATOM 2117 C CA . THR A 1 266 ? 24.396 6.309 -2.153 1.00 103.80 278 THR A CA 1
ATOM 2118 C C . THR A 1 266 ? 23.212 5.412 -2.498 1.00 103.51 278 THR A C 1
ATOM 2119 O O . THR A 1 266 ? 23.401 4.336 -3.076 1.00 103.90 278 THR A O 1
ATOM 2123 N N . LYS A 1 267 ? 21.991 5.837 -2.167 1.00 102.96 279 LYS A N 1
ATOM 2124 C CA . LYS A 1 267 ? 20.801 5.016 -2.365 1.00 103.44 279 LYS A CA 1
ATOM 2125 C C . LYS A 1 267 ? 19.805 5.652 -3.329 1.00 102.39 279 LYS A C 1
ATOM 2126 O O . LYS A 1 267 ? 18.639 5.245 -3.366 1.00 101.61 279 LYS A O 1
ATOM 2128 N N . ARG A 1 268 ? 20.233 6.638 -4.113 1.00 101.98 280 ARG A N 1
ATOM 2129 C CA . ARG A 1 268 ? 19.342 7.281 -5.068 1.00 101.20 280 ARG A CA 1
ATOM 2130 C C . ARG A 1 268 ? 19.299 6.495 -6.372 1.00 101.21 280 ARG A C 1
ATOM 2131 O O . ARG A 1 268 ? 20.328 6.023 -6.863 1.00 101.82 280 ARG A O 1
ATOM 2139 N N . PHE A 1 269 ? 18.098 6.356 -6.930 1.00 100.77 281 PHE A N 1
ATOM 2140 C CA . PHE A 1 269 ? 17.936 5.665 -8.200 1.00 101.60 281 PHE A CA 1
ATOM 2141 C C . PHE A 1 269 ? 18.562 6.469 -9.336 1.00 101.78 281 PHE A C 1
ATOM 2142 O O . PHE A 1 269 ? 18.821 7.670 -9.220 1.00 101.57 281 PHE A O 1
ATOM 2150 N N . GLY A 1 270 ? 18.805 5.782 -10.453 1.00 101.90 282 GLY A N 1
ATOM 2151 C CA . GLY A 1 270 ? 19.442 6.383 -11.604 1.00 102.10 282 GLY A CA 1
ATOM 2152 C C . GLY A 1 270 ? 20.945 6.509 -11.512 1.00 102.33 282 GLY A C 1
ATOM 2153 O O . GLY A 1 270 ? 21.613 6.549 -12.553 1.00 102.73 282 GLY A O 1
ATOM 2154 N N . ASN A 1 271 ? 21.504 6.571 -10.304 1.00 101.60 283 ASN A N 1
ATOM 2155 C CA . ASN A 1 271 ? 22.946 6.662 -10.122 1.00 102.59 283 ASN A CA 1
ATOM 2156 C C . ASN A 1 271 ? 23.448 5.493 -9.283 1.00 103.41 283 ASN A C 1
ATOM 2157 O O . ASN A 1 271 ? 24.029 5.692 -8.211 1.00 102.82 283 ASN A O 1
ATOM 2162 N N . LEU A 1 272 ? 23.222 4.270 -9.761 1.00 104.98 284 LEU A N 1
ATOM 2163 C CA . LEU A 1 272 ? 23.658 3.076 -9.047 1.00 105.88 284 LEU A CA 1
ATOM 2164 C C . LEU A 1 272 ? 24.436 2.150 -9.973 1.00 107.94 284 LEU A C 1
ATOM 2165 O O . LEU A 1 272 ? 25.105 2.610 -10.904 1.00 108.01 284 LEU A O 1
ATOM 2170 N N . LYS A 1 273 ? 24.354 0.842 -9.723 1.00 108.68 285 LYS A N 1
ATOM 2171 C CA . LYS A 1 273 ? 25.048 -0.122 -10.571 1.00 109.67 285 LYS A CA 1
ATOM 2172 C C . LYS A 1 273 ? 24.344 -0.272 -11.914 1.00 109.91 285 LYS A C 1
ATOM 2173 O O . LYS A 1 273 ? 24.943 -0.051 -12.973 1.00 109.43 285 LYS A O 1
ATOM 2175 N N . ASN A 1 274 ? 23.064 -0.649 -11.890 1.00 110.40 286 ASN A N 1
ATOM 2176 C CA . ASN A 1 274 ? 22.296 -0.789 -13.120 1.00 110.37 286 ASN A CA 1
ATOM 2177 C C . ASN A 1 274 ? 21.874 0.551 -13.704 1.00 109.41 286 ASN A C 1
ATOM 2178 O O . ASN A 1 274 ? 21.570 0.622 -14.900 1.00 108.84 286 ASN A O 1
ATOM 2183 N N . GLY A 1 275 ? 21.846 1.608 -12.895 1.00 108.79 287 GLY A N 1
ATOM 2184 C CA . GLY A 1 275 ? 21.497 2.928 -13.379 1.00 107.25 287 GLY A CA 1
ATOM 2185 C C . GLY A 1 275 ? 20.042 3.068 -13.772 1.00 106.85 287 GLY A C 1
ATOM 2186 O O . GLY A 1 275 ? 19.151 2.996 -12.920 1.00 107.10 287 GLY A O 1
ATOM 2187 N N . VAL A 1 276 ? 19.789 3.269 -15.068 1.00 106.09 288 VAL A N 1
ATOM 2188 C CA . VAL A 1 276 ? 18.424 3.453 -15.543 1.00 105.43 288 VAL A CA 1
ATOM 2189 C C . VAL A 1 276 ? 17.647 2.143 -15.548 1.00 106.14 288 VAL A C 1
ATOM 2190 O O . VAL A 1 276 ? 16.411 2.159 -15.591 1.00 105.77 288 VAL A O 1
ATOM 2194 N N . ASN A 1 277 ? 18.339 1.001 -15.493 1.00 106.39 289 ASN A N 1
ATOM 2195 C CA . ASN A 1 277 ? 17.647 -0.284 -15.497 1.00 106.66 289 ASN A CA 1
ATOM 2196 C C . ASN A 1 277 ? 16.818 -0.482 -14.235 1.00 107.31 289 ASN A C 1
ATOM 2197 O O . ASN A 1 277 ? 15.826 -1.220 -14.256 1.00 106.37 289 ASN A O 1
ATOM 2202 N N . ASP A 1 278 ? 17.204 0.164 -13.131 1.00 107.20 290 ASP A N 1
ATOM 2203 C CA . ASP A 1 278 ? 16.423 0.064 -11.903 1.00 106.22 290 ASP A CA 1
ATOM 2204 C C . ASP A 1 278 ? 15.064 0.734 -12.047 1.00 105.62 290 ASP A C 1
ATOM 2205 O O . ASP A 1 278 ? 14.091 0.303 -11.417 1.00 106.08 290 ASP A O 1
ATOM 2210 N N . ILE A 1 279 ? 14.975 1.780 -12.869 1.00 104.22 291 ILE A N 1
ATOM 2211 C CA . ILE A 1 279 ? 13.721 2.510 -13.007 1.00 103.54 291 ILE A CA 1
ATOM 2212 C C . ILE A 1 279 ? 12.768 1.795 -13.959 1.00 104.27 291 ILE A C 1
ATOM 2213 O O . ILE A 1 279 ? 11.545 1.872 -13.791 1.00 104.22 291 ILE A O 1
ATOM 2218 N N . LYS A 1 280 ? 13.297 1.084 -14.957 1.00 104.86 292 LYS A N 1
ATOM 2219 C CA . LYS A 1 280 ? 12.430 0.409 -15.918 1.00 105.34 292 LYS A CA 1
ATOM 2220 C C . LYS A 1 280 ? 11.788 -0.834 -15.313 1.00 104.92 292 LYS A C 1
ATOM 2221 O O . LYS A 1 280 ? 10.593 -1.082 -15.513 1.00 103.80 292 LYS A O 1
ATOM 2227 N N . ASN A 1 281 ? 12.561 -1.625 -14.571 1.00 105.52 293 ASN A N 1
ATOM 2228 C CA . ASN A 1 281 ? 12.074 -2.875 -14.002 1.00 106.17 293 ASN A CA 1
ATOM 2229 C C . ASN A 1 281 ? 11.355 -2.690 -12.670 1.00 106.63 293 ASN A C 1
ATOM 2230 O O . ASN A 1 281 ? 11.121 -3.682 -11.970 1.00 107.27 293 ASN A O 1
ATOM 2235 N N . HIS A 1 282 ? 11.000 -1.461 -12.305 1.00 105.91 294 HIS A N 1
ATOM 2236 C CA . HIS A 1 282 ? 10.306 -1.229 -11.049 1.00 105.50 294 HIS A CA 1
ATOM 2237 C C . HIS A 1 282 ? 8.883 -1.779 -11.114 1.00 105.15 294 HIS A C 1
ATOM 2238 O O . HIS A 1 282 ? 8.327 -2.021 -12.189 1.00 105.16 294 HIS A O 1
ATOM 2245 N N . LYS A 1 283 ? 8.293 -1.977 -9.931 1.00 105.72 295 LYS A N 1
ATOM 2246 C CA . LYS A 1 283 ? 6.943 -2.524 -9.855 1.00 105.89 295 LYS A CA 1
ATOM 2247 C C . LYS A 1 283 ? 5.918 -1.590 -10.485 1.00 105.59 295 LYS A C 1
ATOM 2248 O O . LYS A 1 283 ? 4.853 -2.042 -10.920 1.00 105.93 295 LYS A O 1
ATOM 2250 N N . TRP A 1 284 ? 6.215 -0.290 -10.541 1.00 105.77 296 TRP A N 1
ATOM 2251 C CA . TRP A 1 284 ? 5.303 0.653 -11.181 1.00 105.27 296 TRP A CA 1
ATOM 2252 C C . TRP A 1 284 ? 5.308 0.471 -12.695 1.00 104.39 296 TRP A C 1
ATOM 2253 O O . TRP A 1 284 ? 4.258 0.263 -13.314 1.00 103.82 296 TRP A O 1
ATOM 2264 N N . PHE A 1 285 ? 6.489 0.543 -13.310 1.00 103.69 297 PHE A N 1
ATOM 2265 C CA . PHE A 1 285 ? 6.632 0.319 -14.747 1.00 104.15 297 PHE A CA 1
ATOM 2266 C C . PHE A 1 285 ? 6.705 -1.181 -15.044 1.00 104.78 297 PHE A C 1
ATOM 2267 O O . PHE A 1 285 ? 7.708 -1.714 -15.518 1.00 105.30 297 PHE A O 1
ATOM 2275 N N . ALA A 1 286 ? 5.601 -1.865 -14.746 1.00 104.32 298 ALA A N 1
ATOM 2276 C CA . ALA A 1 286 ? 5.505 -3.304 -14.960 1.00 104.69 298 ALA A CA 1
ATOM 2277 C C . ALA A 1 286 ? 4.866 -3.635 -16.304 1.00 105.27 298 ALA A C 1
ATOM 2278 O O . ALA A 1 286 ? 5.415 -4.423 -17.079 1.00 104.82 298 ALA A O 1
ATOM 2280 N N . THR A 1 287 ? 3.709 -3.043 -16.590 1.00 104.43 299 THR A N 1
ATOM 2281 C CA . THR A 1 287 ? 3.018 -3.242 -17.855 1.00 104.72 299 THR A CA 1
ATOM 2282 C C . THR A 1 287 ? 3.420 -2.221 -18.911 1.00 105.78 299 THR A C 1
ATOM 2283 O O . THR A 1 287 ? 2.808 -2.181 -19.984 1.00 105.67 299 THR A O 1
ATOM 2287 N N . THR A 1 288 ? 4.431 -1.401 -18.635 1.00 105.19 300 THR A N 1
ATOM 2288 C CA . THR A 1 288 ? 4.842 -0.359 -19.567 1.00 104.57 300 THR A CA 1
ATOM 2289 C C . THR A 1 288 ? 5.599 -0.970 -20.741 1.00 104.63 300 THR A C 1
ATOM 2290 O O . THR A 1 288 ? 6.591 -1.681 -20.548 1.00 104.45 300 THR A O 1
ATOM 2294 N N . ASP A 1 289 ? 5.128 -0.694 -21.955 1.00 104.15 301 ASP A N 1
ATOM 2295 C CA . ASP A 1 289 ? 5.806 -1.124 -23.176 1.00 102.70 301 ASP A CA 1
ATOM 2296 C C . ASP A 1 289 ? 6.810 -0.039 -23.545 1.00 101.54 301 ASP A C 1
ATOM 2297 O O . ASP A 1 289 ? 6.455 0.970 -24.159 1.00 100.26 301 ASP A O 1
ATOM 2302 N N . TRP A 1 290 ? 8.073 -0.245 -23.163 1.00 102.30 302 TRP A N 1
ATOM 2303 C CA . TRP A 1 290 ? 9.087 0.784 -23.366 1.00 102.74 302 TRP A CA 1
ATOM 2304 C C . TRP A 1 290 ? 9.409 0.988 -24.841 1.00 101.54 302 TRP A C 1
ATOM 2305 O O . TRP A 1 290 ? 9.703 2.114 -25.258 1.00 100.71 302 TRP A O 1
ATOM 2316 N N . ILE A 1 291 ? 9.362 -0.078 -25.643 1.00 100.52 303 ILE A N 1
ATOM 2317 C CA . ILE A 1 291 ? 9.662 0.061 -27.064 1.00 99.94 303 ILE A CA 1
ATOM 2318 C C . ILE A 1 291 ? 8.537 0.797 -27.779 1.00 99.95 303 ILE A C 1
ATOM 2319 O O . ILE A 1 291 ? 8.784 1.684 -28.606 1.00 99.84 303 ILE A O 1
ATOM 2324 N N . ALA A 1 292 ? 7.284 0.453 -27.468 1.00 100.25 304 ALA A N 1
ATOM 2325 C CA . ALA A 1 292 ? 6.154 1.106 -28.122 1.00 100.03 304 ALA A CA 1
ATOM 2326 C C . ALA A 1 292 ? 6.038 2.571 -27.721 1.00 99.51 304 ALA A C 1
ATOM 2327 O O . ALA A 1 292 ? 5.497 3.379 -28.486 1.00 99.02 304 ALA A O 1
ATOM 2329 N N . ILE A 1 293 ? 6.528 2.933 -26.534 1.00 99.30 305 ILE A N 1
ATOM 2330 C CA . ILE A 1 293 ? 6.555 4.339 -26.143 1.00 98.89 305 ILE A CA 1
ATOM 2331 C C . ILE A 1 293 ? 7.555 5.107 -26.999 1.00 97.89 305 ILE A C 1
ATOM 2332 O O . ILE A 1 293 ? 7.267 6.213 -27.474 1.00 97.81 305 ILE A O 1
ATOM 2337 N N . TYR A 1 294 ? 8.741 4.533 -27.216 1.00 97.23 306 TYR A N 1
ATOM 2338 C CA . TYR A 1 294 ? 9.718 5.159 -28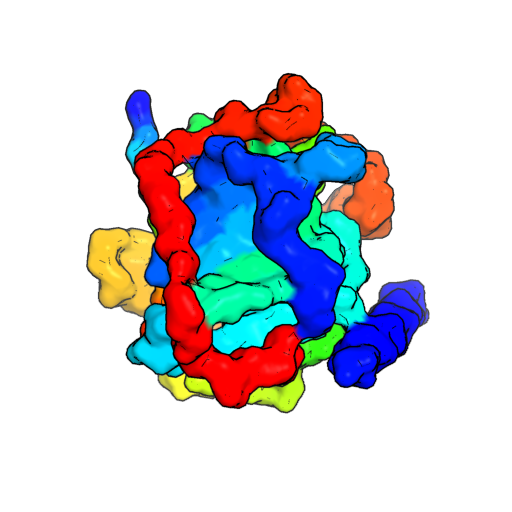.101 1.00 97.52 306 TYR A CA 1
ATOM 2339 C C . TYR A 1 294 ? 9.221 5.204 -29.540 1.00 98.66 306 TYR A C 1
ATOM 2340 O O . TYR A 1 294 ? 9.528 6.152 -30.271 1.00 98.65 306 TYR A O 1
ATOM 2349 N N . GLN A 1 295 ? 8.457 4.198 -29.961 1.00 98.67 307 GLN A N 1
ATOM 2350 C CA . GLN A 1 295 ? 7.885 4.166 -31.301 1.00 97.14 307 GLN A CA 1
ATOM 2351 C C . GLN A 1 295 ? 6.593 4.962 -31.414 1.00 96.66 307 GLN A C 1
ATOM 2352 O O . GLN A 1 295 ? 6.015 5.013 -32.505 1.00 98.35 307 GLN A O 1
ATOM 2358 N N . ARG A 1 296 ? 6.130 5.573 -30.321 1.00 96.94 308 ARG A N 1
ATOM 2359 C CA . ARG A 1 296 ? 4.899 6.365 -30.305 1.00 97.08 308 ARG A CA 1
ATOM 2360 C C . ARG A 1 296 ? 3.685 5.543 -30.731 1.00 96.79 308 ARG A C 1
ATOM 2361 O O . ARG A 1 296 ? 2.761 6.062 -31.364 1.00 95.76 308 ARG A O 1
ATOM 2369 N N . LYS A 1 297 ? 3.672 4.255 -30.385 1.00 97.38 309 LYS A N 1
ATOM 2370 C CA . LYS A 1 297 ? 2.564 3.378 -30.736 1.00 98.28 309 LYS A CA 1
ATOM 2371 C C . LYS A 1 297 ? 1.521 3.248 -29.635 1.00 99.20 309 LYS A C 1
ATOM 2372 O O . LYS A 1 297 ? 0.383 2.864 -29.926 1.00 100.13 309 LYS A O 1
ATOM 2378 N N . VAL A 1 298 ? 1.877 3.555 -28.388 1.00 98.99 310 VAL A N 1
ATOM 2379 C CA . VAL A 1 298 ? 0.920 3.477 -27.292 1.00 98.27 310 VAL A CA 1
ATOM 2380 C C . VAL A 1 298 ? -0.117 4.581 -27.448 1.00 97.26 310 VAL A C 1
ATOM 2381 O O . VAL A 1 298 ? 0.221 5.737 -27.733 1.00 96.65 310 VAL A O 1
ATOM 2385 N N . GLU A 1 299 ? -1.388 4.226 -27.269 1.00 97.84 311 GLU A N 1
ATOM 2386 C CA . GLU A 1 299 ? -2.462 5.202 -27.394 1.00 97.47 311 GLU A CA 1
ATOM 2387 C C . GLU A 1 299 ? -2.332 6.279 -26.324 1.00 96.97 311 GLU A C 1
ATOM 2388 O O . GLU A 1 299 ? -1.962 6.002 -25.180 1.00 95.71 311 GLU A O 1
ATOM 2390 N N . ALA A 1 300 ? -2.635 7.512 -26.706 1.00 96.92 312 ALA A N 1
ATOM 2391 C CA . ALA A 1 300 ? -2.522 8.631 -25.779 1.00 95.64 312 ALA A CA 1
ATOM 2392 C C . ALA A 1 300 ? -3.787 8.740 -24.936 1.00 96.12 312 ALA A C 1
ATOM 2393 O O . ALA A 1 300 ? -4.895 8.695 -25.481 1.00 95.70 312 ALA A O 1
ATOM 2395 N N . PRO A 1 301 ? -3.666 8.881 -23.613 1.00 95.44 313 PRO A N 1
ATOM 2396 C CA . PRO A 1 301 ? -4.874 9.029 -22.788 1.00 92.78 313 PRO A CA 1
ATOM 2397 C C . PRO A 1 301 ? -5.552 10.376 -22.958 1.00 91.42 313 PRO A C 1
ATOM 2398 O O . PRO A 1 301 ? -6.775 10.465 -22.798 1.00 91.08 313 PRO A O 1
ATOM 2402 N N . PHE A 1 302 ? -4.798 11.425 -23.278 1.00 91.15 314 PHE A N 1
ATOM 2403 C CA . PHE A 1 302 ? -5.359 12.752 -23.490 1.00 90.68 314 PHE A CA 1
ATOM 2404 C C . PHE A 1 302 ? -4.635 13.425 -24.644 1.00 91.04 314 PHE A C 1
ATOM 2405 O O . PHE A 1 302 ? -3.403 13.504 -24.648 1.00 90.77 314 PHE A O 1
ATOM 2413 N N . ILE A 1 303 ? -5.402 13.906 -25.616 1.00 90.50 315 ILE A N 1
ATOM 2414 C CA . ILE A 1 303 ? -4.879 14.640 -26.759 1.00 90.12 315 ILE A CA 1
ATOM 2415 C C . ILE A 1 303 ? -5.499 16.032 -26.735 1.00 90.15 315 ILE A C 1
ATOM 2416 O O . ILE A 1 303 ? -6.727 16.160 -26.721 1.00 89.91 315 ILE A O 1
ATOM 2421 N N . PRO A 1 304 ? -4.704 17.099 -26.724 1.00 90.93 316 PRO A N 1
ATOM 2422 C CA . PRO A 1 304 ? -5.277 18.447 -26.642 1.00 91.04 316 PRO A CA 1
ATOM 2423 C C . PRO A 1 304 ? -6.056 18.807 -27.898 1.00 88.80 316 PRO A C 1
ATOM 2424 O O . PRO A 1 304 ? -5.930 18.178 -28.950 1.00 89.45 316 PRO A O 1
ATOM 2428 N N . LYS A 1 305 ? -6.882 19.841 -27.765 1.00 88.41 317 LYS A N 1
ATOM 2429 C CA . LYS A 1 305 ? -7.709 20.298 -28.872 1.00 89.83 317 LYS A CA 1
ATOM 2430 C C . LYS A 1 305 ? -6.902 21.185 -29.809 1.00 89.83 317 LYS A C 1
ATOM 2431 O O . LYS A 1 305 ? -6.146 22.056 -29.368 1.00 88.89 317 LYS A O 1
ATOM 2433 N N . PHE A 1 306 ? -7.068 20.960 -31.111 1.00 89.50 318 PHE A N 1
ATOM 2434 C CA . PHE A 1 306 ? -6.351 21.705 -32.133 1.00 88.85 318 PHE A CA 1
ATOM 2435 C C . PHE A 1 306 ? -7.329 22.276 -33.147 1.00 87.74 318 PHE A C 1
ATOM 2436 O O . PHE A 1 306 ? -8.255 21.588 -33.588 1.00 86.94 318 PHE A O 1
ATOM 2444 N N . LYS A 1 307 ? -7.115 23.539 -33.512 1.00 87.63 319 LYS A N 1
ATOM 2445 C CA . LYS A 1 307 ? -7.825 24.176 -34.613 1.00 86.37 319 LYS A CA 1
ATOM 2446 C C . LYS A 1 307 ? -6.949 24.297 -35.854 1.00 87.22 319 LYS A C 1
ATOM 2447 O O . LYS A 1 307 ? -7.096 25.245 -36.632 1.00 88.17 319 LYS A O 1
ATOM 2449 N N . GLY A 1 308 ? -6.035 23.351 -36.051 1.00 86.34 320 GLY A N 1
ATOM 2450 C CA . GLY A 1 308 ? -5.086 23.419 -37.135 1.00 87.25 320 GLY A CA 1
ATOM 2451 C C . GLY A 1 308 ? -3.776 24.036 -36.690 1.00 88.67 320 GLY A C 1
ATOM 2452 O O . GLY A 1 308 ? -3.636 24.496 -35.552 1.00 89.08 320 GLY A O 1
ATOM 2453 N N . PRO A 1 309 ? -2.785 24.054 -37.580 1.00 88.63 321 PRO A N 1
ATOM 2454 C CA . PRO A 1 309 ? -1.497 24.662 -37.228 1.00 88.90 321 PRO A CA 1
ATOM 2455 C C . PRO A 1 309 ? -1.625 26.169 -37.069 1.00 89.17 321 PRO A C 1
ATOM 2456 O O . PRO A 1 309 ? -2.254 26.847 -37.884 1.00 89.17 321 PRO A O 1
ATOM 2460 N N . GLY A 1 310 ? -1.019 26.688 -36.006 1.00 89.17 322 GLY A N 1
ATOM 2461 C CA . GLY A 1 310 ? -1.119 28.099 -35.694 1.00 89.20 322 GLY A CA 1
ATOM 2462 C C . GLY A 1 310 ? -2.221 28.462 -34.728 1.00 89.63 322 GLY A C 1
ATOM 2463 O O . GLY A 1 310 ? -2.668 29.614 -34.726 1.00 88.75 322 GLY A O 1
ATOM 2464 N N . ASP A 1 311 ? -2.674 27.519 -33.906 1.00 89.52 323 ASP A N 1
ATOM 2465 C CA . ASP A 1 311 ? -3.743 27.752 -32.941 1.00 89.34 323 ASP A CA 1
ATOM 2466 C C . ASP A 1 311 ? -3.119 27.943 -31.563 1.00 89.39 323 ASP A C 1
ATOM 2467 O O . ASP A 1 311 ? -2.583 26.995 -30.979 1.00 88.24 323 ASP A O 1
ATOM 2472 N N . THR A 1 312 ? -3.188 29.172 -31.045 1.00 89.43 324 THR A N 1
ATOM 2473 C CA . THR A 1 312 ? -2.648 29.504 -29.732 1.00 88.54 324 THR A CA 1
ATOM 2474 C C . THR A 1 312 ? -3.681 29.362 -28.620 1.00 88.73 324 THR A C 1
ATOM 2475 O O . THR A 1 312 ? -3.608 30.082 -27.614 1.00 88.10 324 THR A O 1
ATOM 2479 N N . SER A 1 313 ? -4.645 28.451 -28.774 1.00 88.75 325 SER A N 1
ATOM 2480 C CA . SER A 1 313 ? -5.671 28.285 -27.750 1.00 88.74 325 SER A CA 1
ATOM 2481 C C . SER A 1 313 ? -5.116 27.619 -26.499 1.00 89.12 325 SER A C 1
ATOM 2482 O O . SER A 1 313 ? -5.552 27.936 -25.386 1.00 90.74 325 SER A O 1
ATOM 2485 N N . ASN A 1 314 ? -4.160 26.704 -26.654 1.00 87.98 326 ASN A N 1
ATOM 2486 C CA . ASN A 1 314 ? -3.566 25.996 -25.528 1.00 87.24 326 ASN A CA 1
ATOM 2487 C C . ASN A 1 314 ? -2.437 26.777 -24.864 1.00 87.23 326 ASN A C 1
ATOM 2488 O O . ASN A 1 314 ? -1.663 26.192 -24.096 1.00 87.30 326 ASN A O 1
ATOM 2493 N N . PHE A 1 315 ? -2.323 28.074 -25.139 1.00 87.10 327 PHE A N 1
ATOM 2494 C CA . PHE A 1 315 ? -1.309 28.923 -24.533 1.00 88.61 327 PHE A CA 1
ATOM 2495 C C . PHE A 1 315 ? -1.977 30.134 -23.901 1.00 89.22 327 PHE A C 1
ATOM 2496 O O . PHE A 1 315 ? -2.892 30.723 -24.485 1.00 90.08 327 PHE A O 1
ATOM 2504 N N . ASP A 1 3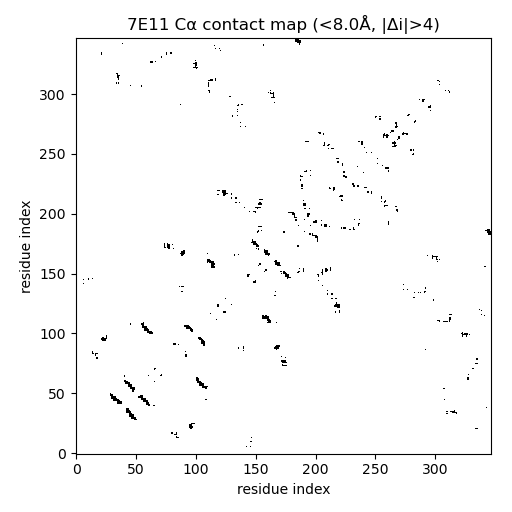16 ? -1.515 30.500 -22.709 1.00 90.49 328 ASP A N 1
ATOM 2505 C CA . ASP A 1 316 ? -2.072 31.646 -22.010 1.00 93.13 328 ASP A CA 1
ATOM 2506 C C . ASP A 1 316 ? -1.764 32.938 -22.763 1.00 94.06 328 ASP A C 1
ATOM 2507 O O . ASP A 1 316 ? -0.823 33.021 -23.558 1.00 94.07 328 ASP A O 1
ATOM 2512 N N . ASP A 1 317 ? -2.581 33.955 -22.505 1.00 94.88 329 ASP A N 1
ATOM 2513 C CA . ASP A 1 317 ? -2.420 35.241 -23.162 1.00 95.93 329 ASP A CA 1
ATOM 2514 C C . ASP A 1 317 ? -1.383 36.091 -22.437 1.00 96.97 329 ASP A C 1
ATOM 2515 O O . ASP A 1 317 ? -1.207 35.994 -21.220 1.00 97.20 329 ASP A O 1
ATOM 2520 N N . TYR A 1 318 ? -0.691 36.930 -23.204 1.00 98.31 330 TYR A N 1
ATOM 2521 C CA . TYR A 1 318 ? 0.340 37.811 -22.679 1.00 97.87 330 TYR A CA 1
ATOM 2522 C C . TYR A 1 318 ? 0.166 39.204 -23.268 1.00 99.73 330 TYR A C 1
ATOM 2523 O O . TYR A 1 318 ? -0.591 39.415 -24.219 1.00 98.92 330 TYR A O 1
ATOM 2532 N N . GLU A 1 319 ? 0.884 40.162 -22.687 1.00 100.13 331 GLU A N 1
ATOM 2533 C CA . GLU A 1 319 ? 0.888 41.533 -23.176 1.00 101.25 331 GLU A CA 1
ATOM 2534 C C . GLU A 1 319 ? 1.927 41.673 -24.281 1.00 101.99 331 GLU A C 1
ATOM 2535 O O . GLU A 1 319 ? 3.095 41.317 -24.094 1.00 101.52 331 GLU A O 1
ATOM 2537 N N . GLU A 1 320 ? 1.498 42.190 -25.429 1.00 103.70 332 GLU A N 1
ATOM 2538 C CA . GLU A 1 320 ? 2.369 42.321 -26.588 1.00 104.55 332 GLU A CA 1
ATOM 2539 C C . GLU A 1 320 ? 3.147 43.628 -26.526 1.00 106.80 332 GLU A C 1
ATOM 2540 O O . GLU A 1 320 ? 2.608 44.672 -26.145 1.00 107.51 332 GLU A O 1
ATOM 2546 N N . GLU A 1 321 ? 4.422 43.563 -26.902 1.00 107.08 333 GLU A N 1
ATOM 2547 C CA . GLU A 1 321 ? 5.301 44.722 -26.939 1.00 108.23 333 GLU A CA 1
ATOM 2548 C C . GLU A 1 321 ? 5.987 44.782 -28.298 1.00 109.56 333 GLU A C 1
ATOM 2549 O O . GLU A 1 321 ? 5.740 43.956 -29.182 1.00 109.81 333 GLU A O 1
ATOM 2555 N N . GLU A 1 322 ? 6.861 45.771 -28.462 1.00 111.04 334 GLU A N 1
ATOM 2556 C CA . GLU A 1 322 ? 7.597 45.953 -29.704 1.00 112.66 334 GLU A CA 1
ATOM 2557 C C . GLU A 1 322 ? 8.945 45.250 -29.627 1.00 112.74 334 GLU A C 1
ATOM 2558 O O . GLU A 1 322 ? 9.646 45.330 -28.614 1.00 112.18 334 GLU A O 1
ATOM 2564 N N . ILE A 1 323 ? 9.302 44.558 -30.706 1.00 112.10 335 ILE A N 1
ATOM 2565 C CA . ILE A 1 323 ? 10.594 43.887 -30.797 1.00 111.53 335 ILE A CA 1
ATOM 2566 C C . ILE A 1 323 ? 11.660 44.952 -31.042 1.00 112.02 335 ILE A C 1
ATOM 2567 O O . ILE A 1 323 ? 11.721 45.553 -32.118 1.00 111.99 335 ILE A O 1
ATOM 2572 N N . ARG A 1 324 ? 12.495 45.197 -30.035 1.00 111.15 336 ARG A N 1
ATOM 2573 C CA . ARG A 1 324 ? 13.477 46.277 -30.077 1.00 110.33 336 ARG A CA 1
ATOM 2574 C C . ARG A 1 324 ? 14.755 45.771 -30.735 1.00 109.20 336 ARG A C 1
ATOM 2575 O O . ARG A 1 324 ? 15.477 44.950 -30.159 1.00 108.57 336 ARG A O 1
ATOM 2577 N N . VAL A 1 325 ? 15.034 46.261 -31.939 1.00 108.40 337 VAL A N 1
ATOM 2578 C CA . VAL A 1 325 ? 16.271 45.938 -32.637 1.00 108.57 337 VAL A CA 1
ATOM 2579 C C . VAL A 1 325 ? 17.010 47.229 -32.971 1.00 108.68 337 VAL A C 1
ATOM 2580 O O . VAL A 1 325 ? 16.562 48.012 -33.809 1.00 108.76 337 VAL A O 1
ATOM 2594 N N . ILE A 1 327 ? 20.402 49.767 -34.048 1.00 110.09 339 ILE A N 1
ATOM 2595 C CA . ILE A 1 327 ? 21.151 49.932 -35.287 1.00 110.56 339 ILE A CA 1
ATOM 2596 C C . ILE A 1 327 ? 22.619 49.585 -35.054 1.00 111.11 339 ILE A C 1
ATOM 2597 O O . ILE A 1 327 ? 23.380 49.380 -36.001 1.00 109.78 339 ILE A O 1
ATOM 2602 N N . ASN A 1 328 ? 23.008 49.515 -33.785 1.00 111.54 340 ASN A N 1
ATOM 2603 C CA . ASN A 1 328 ? 24.380 49.225 -33.398 1.00 109.65 340 ASN A CA 1
ATOM 2604 C C . ASN A 1 328 ? 24.516 47.771 -32.965 1.00 108.58 340 ASN A C 1
ATOM 2605 O O . ASN A 1 328 ? 23.591 47.182 -32.400 1.00 108.82 340 ASN A O 1
ATOM 2610 N N . GLU A 1 329 ? 25.685 47.196 -33.237 1.00 108.12 341 GLU A N 1
ATOM 2611 C CA . GLU A 1 329 ? 25.969 45.819 -32.852 1.00 108.09 341 GLU A CA 1
ATOM 2612 C C . GLU A 1 329 ? 26.252 45.761 -31.356 1.00 108.30 341 GLU A C 1
ATOM 2613 O O . GLU A 1 329 ? 27.135 46.466 -30.856 1.00 108.47 341 GLU A O 1
ATOM 2619 N N . LYS A 1 330 ? 25.504 44.922 -30.642 1.00 107.58 342 LYS A N 1
ATOM 2620 C CA . LYS A 1 330 ? 25.610 44.806 -29.192 1.00 106.02 342 LYS A CA 1
ATOM 2621 C C . LYS A 1 330 ? 26.352 43.518 -28.854 1.00 106.26 342 LYS A C 1
ATOM 2622 O O . LYS A 1 330 ? 25.794 42.423 -28.982 1.00 105.60 342 LYS A O 1
ATOM 2628 N N . CYS A 1 331 ? 27.607 43.655 -28.421 1.00 106.73 343 CYS A N 1
ATOM 2629 C CA . CYS A 1 331 ? 28.441 42.527 -28.004 1.00 106.92 343 CYS A CA 1
ATOM 2630 C C . CYS A 1 331 ? 28.576 41.496 -29.127 1.00 107.44 343 CYS A C 1
ATOM 2631 O O . CYS A 1 331 ? 28.205 40.328 -28.991 1.00 107.36 343 CYS A O 1
ATOM 2634 N N . GLY A 1 332 ? 29.125 41.955 -30.254 1.00 107.40 344 GLY A N 1
ATOM 2635 C CA . GLY A 1 332 ? 29.294 41.076 -31.397 1.00 107.38 344 GLY A CA 1
ATOM 2636 C C . GLY A 1 332 ? 30.457 40.118 -31.269 1.00 107.66 344 GLY A C 1
ATOM 2637 O O . GLY A 1 332 ? 30.397 38.999 -31.788 1.00 107.81 344 GLY A O 1
ATOM 2638 N N . LYS A 1 333 ? 31.526 40.531 -30.584 1.00 108.09 345 LYS A N 1
ATOM 2639 C CA . LYS A 1 333 ? 32.693 39.667 -30.444 1.00 109.03 345 LYS A CA 1
ATOM 2640 C C . LYS A 1 333 ? 32.414 38.484 -29.526 1.00 108.79 345 LYS A C 1
ATOM 2641 O O . LYS A 1 333 ? 33.049 37.432 -29.664 1.00 108.98 345 LYS A O 1
ATOM 2643 N N . GLU A 1 334 ? 31.476 38.633 -28.589 1.00 108.30 346 GLU A N 1
ATOM 2644 C CA . GLU A 1 334 ? 31.164 37.541 -27.673 1.00 107.79 346 GLU A CA 1
ATOM 2645 C C . GLU A 1 334 ? 30.427 36.417 -28.390 1.00 107.68 346 GLU A C 1
ATOM 2646 O O . GLU A 1 334 ? 30.821 35.247 -28.304 1.00 107.14 346 GLU A O 1
ATOM 2652 N N . PHE A 1 335 ? 29.354 36.753 -29.107 1.00 107.17 347 PHE A N 1
ATOM 2653 C CA . PHE A 1 335 ? 28.529 35.754 -29.787 1.00 106.91 347 PHE A CA 1
ATOM 2654 C C . PHE A 1 335 ? 29.066 35.551 -31.201 1.00 107.55 347 PHE A C 1
ATOM 2655 O O . PHE A 1 335 ? 28.536 36.065 -32.189 1.00 107.70 347 PHE A O 1
ATOM 2663 N N . THR A 1 336 ? 30.147 34.782 -31.290 1.00 108.41 348 THR A N 1
ATOM 2664 C CA . THR A 1 336 ? 30.745 34.402 -32.564 1.00 109.09 348 THR A CA 1
ATOM 2665 C C . THR A 1 336 ? 30.572 32.927 -32.884 1.00 108.69 348 THR A C 1
ATOM 2666 O O . THR A 1 336 ? 30.291 32.577 -34.033 1.00 107.73 348 THR A O 1
ATOM 2670 N N . GLU A 1 337 ? 30.729 32.049 -31.889 1.00 108.35 349 GLU A N 1
ATOM 2671 C CA . GLU A 1 337 ? 30.467 30.631 -32.098 1.00 108.16 349 GLU A CA 1
ATOM 2672 C C . GLU A 1 337 ? 28.980 30.340 -32.252 1.00 108.35 349 GLU A C 1
ATOM 2673 O O . GLU A 1 337 ? 28.619 29.264 -32.740 1.00 108.64 349 GLU A O 1
ATOM 2675 N N . PHE A 1 338 ? 28.118 31.268 -31.847 1.00 107.10 350 PHE A N 1
ATOM 2676 C CA . PHE A 1 338 ? 26.677 31.110 -31.997 1.00 105.66 350 PHE A CA 1
ATOM 2677 C C . PHE A 1 338 ? 26.281 31.171 -33.469 1.00 107.20 350 PHE A C 1
ATOM 2678 O O . PHE A 1 338 ? 26.944 31.826 -34.274 1.00 107.90 350 PHE A O 1
ATOM 2687 N N . THR B 2 1 ? -12.130 29.647 -10.554 1.00 114.90 8 THR B N 1
ATOM 2688 C CA . THR B 2 1 ? -10.947 30.492 -10.660 1.00 113.07 8 THR B CA 1
ATOM 2689 C C . THR B 2 1 ? -9.684 29.724 -10.281 1.00 112.06 8 THR B C 1
ATOM 2690 O O . THR B 2 1 ? -9.723 28.815 -9.452 1.00 112.05 8 THR B O 1
ATOM 2694 N N . CYS B 2 2 ? -8.566 30.099 -10.898 1.00 110.83 9 CYS B N 1
ATOM 2695 C CA . CYS B 2 2 ? -7.284 29.451 -10.628 1.00 109.68 9 CYS B CA 1
ATOM 2696 C C . CYS B 2 2 ? -6.175 30.347 -11.151 1.00 107.55 9 CYS B C 1
ATOM 2697 O O . CYS B 2 2 ? -6.157 30.678 -12.341 1.00 109.19 9 CYS B O 1
ATOM 2700 N N . SER B 2 3 ? -5.259 30.744 -10.271 1.00 104.98 10 SER B N 1
ATOM 2701 C CA . SER B 2 3 ? -4.132 31.601 -10.636 1.00 102.38 10 SER B CA 1
ATOM 2702 C C . SER B 2 3 ? -2.936 30.699 -10.920 1.00 101.30 10 SER B C 1
ATOM 2703 O O . SER B 2 3 ? -2.163 30.357 -10.025 1.00 101.49 10 SER B O 1
ATOM 2706 N N . ALA B 2 4 ? -2.787 30.313 -12.185 1.00 100.80 11 ALA B N 1
ATOM 2707 C CA . ALA B 2 4 ? -1.697 29.440 -12.615 1.00 97.33 11 ALA B CA 1
ATOM 2708 C C . ALA B 2 4 ? -0.438 30.282 -12.781 1.00 96.05 11 ALA B C 1
ATOM 2709 O O . ALA B 2 4 ? -0.170 30.841 -13.846 1.00 95.02 11 ALA B O 1
ATOM 2711 N N . ILE B 2 5 ? 0.344 30.375 -11.711 1.00 96.16 12 ILE B N 1
ATOM 2712 C CA . ILE B 2 5 ? 1.598 31.118 -11.724 1.00 94.74 12 ILE B CA 1
ATOM 2713 C C . ILE B 2 5 ? 2.712 30.172 -12.153 1.00 92.99 12 ILE B C 1
ATOM 2714 O O . ILE B 2 5 ? 2.958 29.151 -11.500 1.00 91.85 12 ILE B O 1
ATOM 2719 N N . ARG B 2 6 ? 3.383 30.508 -13.250 1.00 92.36 13 ARG B N 1
ATOM 2720 C CA . ARG B 2 6 ? 4.476 29.688 -13.748 1.00 91.23 13 ARG B CA 1
ATOM 2721 C C . ARG B 2 6 ? 5.750 29.955 -12.956 1.00 91.12 13 ARG B C 1
ATOM 2722 O O . ARG B 2 6 ? 5.998 31.072 -12.492 1.00 91.13 13 ARG B O 1
ATOM 2730 N N . ARG B 2 7 ? 6.561 28.912 -12.805 1.00 89.26 14 ARG B N 1
ATOM 2731 C CA . ARG B 2 7 ? 7.812 29.010 -12.070 1.00 88.06 14 ARG B CA 1
ATOM 2732 C C . ARG B 2 7 ? 8.955 29.364 -13.012 1.00 89.25 14 ARG B C 1
ATOM 2733 O O . ARG B 2 7 ? 9.074 28.803 -14.105 1.00 89.78 14 ARG B O 1
ATOM 2741 N N . ALA B 2 8 ? 9.793 30.300 -12.580 1.00 89.74 15 ALA B N 1
ATOM 2742 C CA . ALA B 2 8 ? 10.957 30.724 -13.341 1.00 89.48 15 ALA B CA 1
ATOM 2743 C C . ALA B 2 8 ? 12.204 29.994 -12.854 1.00 89.88 15 ALA B C 1
ATOM 2744 O O . ALA B 2 8 ? 12.191 29.281 -11.848 1.00 89.65 15 ALA B O 1
ATOM 2746 N N . SER B 2 9 ? 13.295 30.184 -13.588 1.00 89.36 16 SER B N 1
ATOM 2747 C CA . SER B 2 9 ? 14.565 29.543 -13.282 1.00 89.44 16 SER B CA 1
ATOM 2748 C C . SER B 2 9 ? 15.483 30.516 -12.555 1.00 90.94 16 SER B C 1
ATOM 2749 O O . SER B 2 9 ? 15.525 31.707 -12.878 1.00 91.34 16 SER B O 1
ATOM 2752 N N . THR B 2 10 ? 16.216 30.002 -11.571 1.00 92.10 17 THR B N 1
ATOM 2753 C CA . THR B 2 10 ? 17.141 30.801 -10.779 1.00 92.50 17 THR B CA 1
ATOM 2754 C C . THR B 2 10 ? 18.567 30.589 -11.268 1.00 93.04 17 THR B C 1
ATOM 2755 O O . THR B 2 10 ? 18.981 29.459 -11.543 1.00 92.57 17 THR B O 1
ATOM 2759 N N . ILE B 2 11 ? 19.316 31.686 -11.374 1.00 93.99 18 ILE B N 1
ATOM 2760 C CA . ILE B 2 11 ? 20.697 31.639 -11.840 1.00 94.74 18 ILE B CA 1
ATOM 2761 C C . ILE B 2 11 ? 21.594 32.345 -10.833 1.00 95.30 18 ILE B C 1
ATOM 2762 O O . ILE B 2 11 ? 21.150 32.706 -9.737 1.00 94.42 18 ILE B O 1
ATOM 2767 N N . GLU B 2 12 ? 22.858 32.543 -11.204 1.00 95.75 19 GLU B N 1
ATOM 2768 C CA . GLU B 2 12 ? 23.836 33.245 -10.374 1.00 95.64 19 GLU B CA 1
ATOM 2769 C C . GLU B 2 12 ? 23.961 32.626 -8.985 1.00 93.89 19 GLU B C 1
ATOM 2770 O O . GLU B 2 12 ? 24.881 31.852 -8.722 1.00 93.13 19 GLU B O 1
#

Sequence (347 aa):
ESVKEFLAKAKEDFLKKWETPQNTAQLDQFDRIKTLGTGSFGRVMLVKHKESGNHYAMKILDKQKVVKLKQIEHTLNEKRILQAVNFPFLVKLEFSFKDNSNLYMVMEYVAGGEMFSHLRRIGRFSEPHARFYAAQIVLTFEYLHSLDLIYRDLKPENLLIDQQGYIQVTDFGFAKRVKGRTWLCGTPEYLAPEIILSKGYNKAVDWWALGVLIYEMAAGYPPFFADQPIQIYEKIVSGKVRFPSHFSSDLKDLLRNLLQVDLTKRFGNLKNGVNDIKNHKWFATTDWIAIYQRKVEAPFIPKFKGPGDTSNFDDYEEEEIRVINEKCGKEFTEFTCSAIRRASTIE

CATH classification: 1.10.510.10

Nearest PDB structures (foldseek):
  7e11-assembly1_A  TM=1.003E+00  e=1.597E-69  Mus musculus
  5n3f-assembly1_A  TM=9.901E-01  e=9.152E-57  Cricetulus griseus
  4aw1-assembly1_A  TM=9.290E-01  e=9.977E-29  Homo sapiens
  1oky-assembly1_A  TM=9.228E-01  e=3.624E-28  Homo sapiens
  1mq4-assembly1_A  TM=9.550E-01  e=2.53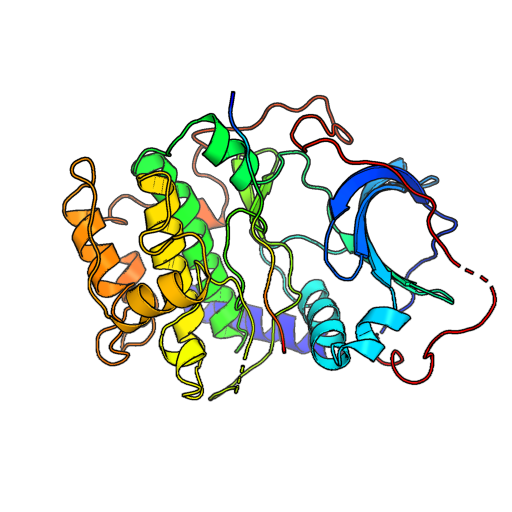8E-24  Homo sapiens

Organism: Mus musculus (NCBI:txid10090)

Solvent-accessible surface area: 15745 Å² total

Radius of gyration: 19.99 Å; Cα contacts (8 Å, |Δi|>4): 573; chains: 2; bounding box: 44×56×53 Å

InterPro domains:
  IPR000719 Protein kinase domain [PF00069] (45-298)
  IPR000719 Protein kinase domain [PS50011] (44-298)
  IPR000719 Protein kinase domain [SM00220] (44-298)
  IPR000961 AGC-kinase, C-terminal [PS51285] (299-351)
  IPR000961 AGC-kinase, C-terminal [SM00133] (299-351)
  IPR008271 Serine/threonine-protein kinase, active site [PS00108] (163-175)
  IPR011009 Protein kinase-like domain superfamily [SSF56112] (28-339)
  IPR017441 Protein kinase, ATP binding site [PS00107] (50-73)
  IPR044109 cAMP-dependent protein kinase catalytic subunit [cd14209] (42-331)

GO terms:
  GO:0004691 cAMP-dependent protein kinase activity (F, IDA)
  GO:0036126 sperm flagellum (C, IDA)
  GO:0001669 acrosomal vesicle (C, IDA)
  GO:0045879 negative regulation of smoothened signaling pathway (P, IDA)
  GO:0051726 regulation of cell cycle (P, IDA)
  GO:0048240 sperm capacitation (P, IDA)
  GO:0106310 protein serine kinase activity (F, EXP)
  GO:0035773 insulin secretion involved in cellular response to glucose stimulus (P, IMP)
  GO:0005515 protein binding (F, IPI)
  GO:0097546 ciliary base (C, IDA)
  GO:0004672 protein kinase activity (F, IDA)
  GO:0004674 protein serine/threonine kinase activity (F, IDA)
  GO:0031594 neuromuscular junction (C, IDA)
  GO:0005634 nucleus (C, IDA)
  GO:0005737 cytoplasm (C, IDA)
  GO:0005739 mitochondrion (C, IDA)
  GO:0005811 lipid droplet (C, IDA)
  GO:0005829 cytosol (C, IDA)
  GO:0005886 plasma membrane (C, IDA)
  GO:0045722 positive regulation of gluconeogenesis (P, IDA)

Foldseek 3Di:
DVVVVVLVVQLVQLVVLLPPFAAQDDPVQWAWDAWQAADDFGTWTWIAGPPVGAIWIKTKGWPFVCVVVVLLVLVLQQVSRQQRHDAPQEWHWDDWHDDQTITMTITHDAQQAFQVLVCLVVQADALVQLVLQLLVLLVVLVSQVSNQKAQQEDDRNQWGQHQQRGTYGDDSSPMDRDDFFDFEDYDLLQFALCNVVRPTDGNLSSLLSSLQHSQCRHGVDGQFDDDDSVSSNCVLNVLDGDHDPPDDVLNVVLSSQSSGSDLARHAQNYDVRSVCVCVGPSNPVPDSVCSSVVNDHNPDGGDDPDRPDNPNGDHDDDDDDDDPHHDPPVSPDSD/DDDDDDDDDDDD